Protein AF-A0A2V8FAZ7-F1 (afdb_monomer)

Nearest PDB structures (foldseek):
  6lvd-assembly1_C  TM=8.365E-01  e=1.257E-07  Paracoccus sp. SSG05
  7fik-assembly1_h  TM=5.471E-01  e=4.214E+00  Xenopus laevis
  7fik-assembly1_D  TM=4.004E-01  e=1.253E+00  Xenopus laevis
  9hcj-assembly1_N0  TM=4.573E-01  e=5.625E+00  Dictyostelium discoideum

pLDDT: mean 81.69, std 22.15, range [24.27, 98.25]

Mean predicted aligned error: 12.04 Å

Foldseek 3Di:
DDDDDDDDDDDDDDDDDDPPDPPPDPDPPQPVLNVCQVVQKDKDWPDDDDDVPDDIDIDMAGPDQKDWDFDKDWDDDDCPPVDPHTDIGTDDDPPGDMDGHHHDDDDDDDDDDDDDDPVQVDDDDDDDDDDDAAAQCDCPHVVNDQQPFKAFPAFPADPPQLAGWTWILGSVQWIWIWHADPPNDIDIDIDPDHDDHHDDPDPPPD

Structure (mmCIF, N/CA/C/O backbone):
data_AF-A0A2V8FAZ7-F1
#
_entry.id   AF-A0A2V8FAZ7-F1
#
loop_
_atom_site.group_PDB
_atom_site.id
_atom_site.type_symbol
_atom_site.label_atom_id
_atom_site.label_alt_id
_atom_site.label_comp_id
_atom_site.label_asym_id
_atom_site.label_entity_id
_atom_site.label_seq_id
_atom_site.pdbx_PDB_ins_code
_atom_site.Cartn_x
_atom_site.Cartn_y
_atom_site.Cartn_z
_atom_site.occupancy
_atom_site.B_iso_or_equiv
_atom_site.auth_seq_id
_atom_site.auth_comp_id
_atom_site.auth_asym_id
_atom_site.auth_atom_id
_atom_site.pdbx_PDB_model_num
ATOM 1 N N . MET A 1 1 ? -2.293 79.532 -8.502 1.00 41.84 1 MET A N 1
ATOM 2 C CA . MET A 1 1 ? -2.596 78.905 -9.808 1.00 41.84 1 MET A CA 1
ATOM 3 C C . MET A 1 1 ? -2.442 77.400 -9.671 1.00 41.84 1 MET A C 1
ATOM 5 O O . MET A 1 1 ? -1.328 76.959 -9.463 1.00 41.84 1 MET A O 1
ATOM 9 N N . SER A 1 2 ? -3.532 76.636 -9.742 1.00 34.72 2 SER A N 1
ATOM 10 C CA . SER A 1 2 ? -3.618 75.392 -10.527 1.00 34.72 2 SER A CA 1
ATOM 11 C C . SER A 1 2 ? -5.030 74.823 -10.362 1.00 34.72 2 SER A C 1
ATOM 13 O O . SER A 1 2 ? -5.451 74.478 -9.262 1.00 34.72 2 SER A O 1
ATOM 15 N N . LYS A 1 3 ? -5.800 74.841 -11.453 1.00 33.97 3 LYS A N 1
ATOM 16 C CA . LYS A 1 3 ? -7.169 74.320 -11.545 1.00 33.97 3 LYS A CA 1
ATOM 17 C C . LYS A 1 3 ? -7.093 72.812 -11.788 1.00 33.97 3 LYS A C 1
ATOM 19 O O . LYS A 1 3 ? -6.532 72.395 -12.797 1.00 33.97 3 LYS A O 1
ATOM 24 N N . MET A 1 4 ? -7.700 72.010 -10.918 1.00 29.22 4 MET A N 1
ATOM 25 C CA . MET A 1 4 ? -7.868 70.574 -11.140 1.00 29.22 4 MET A CA 1
ATOM 26 C C . MET A 1 4 ? -9.019 70.357 -12.135 1.00 29.22 4 MET A C 1
ATOM 28 O O . MET A 1 4 ? -10.180 70.622 -11.829 1.00 29.22 4 MET A O 1
ATOM 32 N N . ARG A 1 5 ? -8.687 69.961 -13.368 1.00 33.84 5 ARG A N 1
ATOM 33 C CA . ARG A 1 5 ? -9.657 69.594 -14.409 1.00 33.84 5 ARG A CA 1
ATOM 34 C C . ARG A 1 5 ? -10.023 68.119 -14.252 1.00 33.84 5 ARG A C 1
ATOM 36 O O . ARG A 1 5 ? -9.169 67.255 -14.407 1.00 33.84 5 ARG A O 1
ATOM 43 N N . THR A 1 6 ? -11.296 67.858 -13.975 1.00 30.23 6 THR A N 1
ATOM 44 C CA . THR A 1 6 ? -11.904 66.524 -14.046 1.00 30.23 6 THR A CA 1
ATOM 45 C C . THR A 1 6 ? -12.128 66.175 -15.517 1.00 30.23 6 THR A C 1
ATOM 47 O O . THR A 1 6 ? -12.815 66.916 -16.217 1.00 30.23 6 THR A O 1
ATOM 50 N N . PHE A 1 7 ? -11.548 65.071 -15.988 1.00 31.11 7 PHE A N 1
ATOM 51 C CA . PHE A 1 7 ? -11.881 64.460 -17.275 1.00 31.11 7 PHE A CA 1
ATOM 52 C C . PHE A 1 7 ? -12.689 63.190 -17.009 1.00 31.11 7 PHE A C 1
ATOM 54 O O . PHE A 1 7 ? -12.193 62.246 -16.401 1.00 31.11 7 PHE A O 1
ATOM 61 N N . VAL A 1 8 ? -13.944 63.184 -17.455 1.00 31.53 8 VAL A N 1
ATOM 62 C CA . VAL A 1 8 ? -14.799 61.995 -17.493 1.00 31.53 8 VAL A CA 1
ATOM 63 C C . VAL A 1 8 ? -14.492 61.270 -18.800 1.00 31.53 8 VAL A C 1
ATOM 65 O O . VAL A 1 8 ? -14.838 61.763 -19.872 1.00 31.53 8 VAL A O 1
ATOM 68 N N . LEU A 1 9 ? -13.824 60.117 -18.726 1.00 27.72 9 LEU A N 1
ATOM 69 C CA . LEU A 1 9 ? -13.684 59.220 -19.870 1.00 27.72 9 LEU A CA 1
ATOM 70 C C . LEU A 1 9 ? -14.836 58.210 -19.830 1.00 27.72 9 LEU A C 1
ATOM 72 O O . LEU A 1 9 ? -14.867 57.310 -18.994 1.00 27.72 9 LEU A O 1
ATOM 76 N N . SER A 1 10 ? -15.803 58.395 -20.724 1.00 30.66 10 SER A N 1
ATOM 77 C CA . SER A 1 10 ? -16.889 57.441 -20.953 1.00 30.66 10 SER A CA 1
ATOM 78 C C . SER A 1 10 ? -16.351 56.298 -21.815 1.00 30.66 10 SER A C 1
ATOM 80 O O . SER A 1 10 ? -16.168 56.464 -23.018 1.00 30.66 10 SER A O 1
ATOM 82 N N . GLY A 1 11 ? -16.040 55.160 -21.195 1.00 28.56 11 GLY A N 1
ATOM 83 C CA . GLY A 1 11 ? -15.650 53.931 -21.887 1.00 28.56 11 GLY A CA 1
ATOM 84 C C . GLY A 1 11 ? -16.853 53.008 -22.063 1.00 28.56 11 GLY A C 1
ATOM 85 O O . GLY A 1 11 ? -17.348 52.444 -21.092 1.00 28.56 11 GLY A O 1
ATOM 86 N N . LEU A 1 12 ? -17.318 52.857 -23.302 1.00 26.08 12 LEU A N 1
ATOM 87 C CA . LEU A 1 12 ? -18.312 51.865 -23.706 1.00 26.08 12 LEU A CA 1
ATOM 88 C C . LEU A 1 12 ? -17.681 50.462 -23.617 1.00 26.08 12 LEU A C 1
ATOM 90 O O . LEU A 1 12 ? -16.811 50.126 -24.417 1.00 26.08 12 LEU A O 1
ATOM 94 N N . ILE A 1 13 ? -18.103 49.645 -22.650 1.00 26.47 13 ILE A N 1
ATOM 95 C CA . ILE A 1 13 ? -17.704 48.233 -22.561 1.00 26.47 13 ILE A CA 1
ATOM 96 C C . ILE A 1 13 ? -18.679 47.413 -23.410 1.00 26.47 13 ILE A C 1
ATOM 98 O O . ILE A 1 13 ? -19.836 47.227 -23.040 1.00 26.47 13 ILE A O 1
ATOM 102 N N . VAL A 1 14 ? -18.208 46.911 -24.552 1.00 28.98 14 VAL A N 1
ATOM 103 C CA . VAL A 1 14 ? -18.918 45.890 -25.333 1.00 28.98 14 VAL A CA 1
ATOM 104 C C . VAL A 1 14 ? -18.638 44.534 -24.685 1.00 28.98 14 VAL A C 1
ATOM 106 O O . VAL A 1 14 ? -17.536 43.999 -24.787 1.00 28.98 14 VAL A O 1
ATOM 109 N N . GLY A 1 15 ? -19.626 43.991 -23.975 1.00 24.27 15 GLY A N 1
ATOM 110 C CA . GLY A 1 15 ? -19.557 42.650 -23.401 1.00 24.27 15 GLY A CA 1
ATOM 111 C C . GLY A 1 15 ? -19.815 41.583 -24.463 1.00 24.27 15 GLY A C 1
ATOM 112 O O . GLY A 1 15 ? -20.955 41.384 -24.872 1.00 24.27 15 GLY A O 1
ATOM 113 N N . ALA A 1 16 ? -18.773 40.866 -24.883 1.00 29.02 16 ALA A N 1
ATOM 114 C CA . ALA A 1 16 ? -18.927 39.590 -25.573 1.00 29.02 16 ALA A CA 1
ATOM 115 C C . ALA A 1 16 ? -19.103 38.488 -2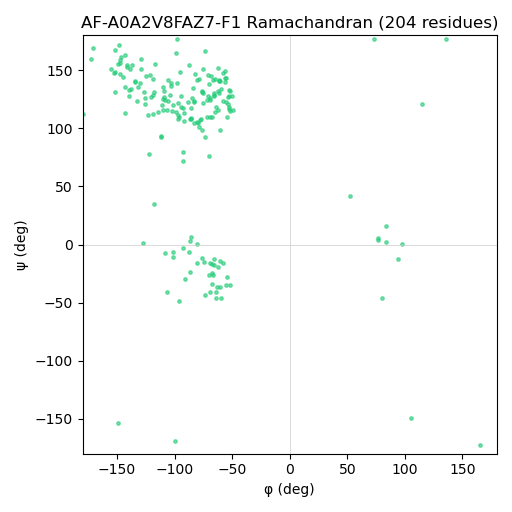4.517 1.00 29.02 16 ALA A C 1
ATOM 117 O O . ALA A 1 16 ? -18.151 38.100 -23.839 1.00 29.02 16 ALA A O 1
ATOM 118 N N . ALA A 1 17 ? -20.332 38.001 -24.347 1.00 27.33 17 ALA A N 1
ATOM 119 C CA . ALA A 1 17 ? -20.614 36.847 -23.504 1.00 27.33 17 ALA A CA 1
ATOM 120 C C . ALA A 1 17 ? -20.138 35.570 -24.214 1.00 27.33 17 ALA A C 1
ATOM 122 O O . ALA A 1 17 ? -20.866 34.966 -24.999 1.00 27.33 17 ALA A O 1
ATOM 123 N N . ALA A 1 18 ? -18.903 35.153 -23.940 1.00 31.50 18 ALA A N 1
ATOM 124 C CA . ALA A 1 18 ? -18.490 33.785 -24.208 1.00 31.50 18 ALA A CA 1
ATOM 125 C C . ALA A 1 18 ? -19.186 32.880 -23.183 1.00 31.50 18 ALA A C 1
ATOM 127 O O . ALA A 1 18 ? -18.855 32.901 -21.996 1.00 31.50 18 ALA A O 1
ATOM 128 N N . VAL A 1 19 ? -20.154 32.081 -23.637 1.00 34.28 19 VAL A N 1
ATOM 129 C CA . VAL A 1 19 ? -20.673 30.932 -22.882 1.00 34.28 19 VAL A CA 1
ATOM 130 C C . VAL A 1 19 ? -19.566 29.876 -22.859 1.00 34.28 19 VAL A C 1
ATOM 132 O O . VAL A 1 19 ? -19.561 28.910 -23.615 1.00 34.28 19 VAL A O 1
ATOM 135 N N . GLY A 1 20 ? -18.559 30.114 -22.023 1.00 29.53 20 GLY A N 1
ATOM 136 C CA . GLY A 1 20 ? -17.570 29.119 -21.655 1.00 29.53 20 GLY A CA 1
ATOM 137 C C . GLY A 1 20 ? -18.222 28.184 -20.654 1.00 29.53 20 GLY A C 1
ATOM 138 O O . GLY A 1 20 ? -18.315 28.513 -19.471 1.00 29.53 20 GLY A O 1
ATOM 139 N N . GLY A 1 21 ? -18.695 27.028 -21.122 1.00 30.19 21 GLY A N 1
ATOM 140 C CA . GLY A 1 21 ? -18.985 25.917 -20.228 1.00 30.19 21 GLY A CA 1
ATOM 141 C C . GLY A 1 21 ? -17.742 25.677 -19.378 1.00 30.19 21 GLY A C 1
ATOM 142 O O . GLY A 1 21 ? -16.679 25.368 -19.915 1.00 30.19 21 GLY A O 1
ATOM 143 N N . ARG A 1 22 ? -17.844 25.893 -18.061 1.00 31.19 22 ARG A N 1
ATOM 144 C CA . ARG A 1 22 ? -16.797 25.489 -17.123 1.00 31.19 22 ARG A CA 1
ATOM 145 C C . ARG A 1 22 ? -16.673 23.979 -17.256 1.00 31.19 22 ARG A C 1
ATOM 147 O O . ARG A 1 22 ? -17.467 23.244 -16.680 1.00 31.19 22 ARG A O 1
ATOM 154 N N . ALA A 1 23 ? -15.692 23.527 -18.032 1.00 41.81 23 ALA A N 1
ATOM 155 C CA . ALA A 1 23 ? -15.168 22.188 -17.877 1.00 41.81 23 ALA A CA 1
ATOM 156 C C . ALA A 1 23 ? -14.807 22.060 -16.395 1.00 41.81 23 ALA A C 1
ATOM 158 O O . ALA A 1 23 ? -14.008 22.849 -15.879 1.00 41.81 23 ALA A O 1
ATOM 159 N N . GLN A 1 24 ? -15.483 21.146 -15.699 1.00 35.22 24 GLN A N 1
ATOM 160 C CA . GLN A 1 24 ? -15.118 20.751 -14.349 1.00 35.22 24 GLN A CA 1
ATOM 161 C C . GLN A 1 24 ? -13.618 20.453 -14.403 1.00 35.22 24 GLN A C 1
ATOM 163 O O . GLN A 1 24 ? -13.200 19.579 -15.164 1.00 35.22 24 GLN A O 1
ATOM 168 N N . GLN A 1 25 ? -12.801 21.235 -13.690 1.00 33.25 25 GLN A N 1
ATOM 169 C CA . GLN A 1 25 ? -11.378 20.928 -13.590 1.00 33.25 25 GLN A CA 1
ATOM 170 C C . GLN A 1 25 ? -11.272 19.467 -13.147 1.00 33.25 25 GLN A C 1
ATOM 172 O O . GLN A 1 25 ? -12.006 19.093 -12.223 1.00 33.25 25 GLN A O 1
ATOM 177 N N . PRO A 1 26 ? -10.443 18.635 -13.805 1.00 39.38 26 PRO A N 1
ATOM 178 C CA . PRO A 1 26 ? -10.242 17.269 -13.360 1.00 39.38 26 PRO A CA 1
ATOM 179 C C . PRO A 1 26 ? -9.808 17.343 -11.901 1.00 39.38 26 PRO A C 1
ATOM 181 O O . PRO A 1 26 ? -8.748 17.876 -11.581 1.00 39.38 26 PRO A O 1
ATOM 184 N N . GLN A 1 27 ? -10.693 16.910 -11.005 1.00 40.31 27 GLN A N 1
ATOM 185 C CA . GLN A 1 27 ? -10.355 16.798 -9.601 1.00 40.31 27 GLN A CA 1
ATOM 186 C C . GLN A 1 27 ? -9.288 15.721 -9.544 1.00 40.31 27 GLN A C 1
ATOM 188 O O . GLN A 1 27 ? -9.568 14.574 -9.892 1.00 40.31 27 GLN A O 1
ATOM 193 N N . THR A 1 28 ? -8.065 16.091 -9.169 1.00 49.34 28 THR A N 1
ATOM 194 C CA . THR A 1 28 ? -7.039 15.104 -8.853 1.00 49.34 28 THR A CA 1
ATOM 195 C C . THR A 1 28 ? -7.652 14.168 -7.817 1.00 49.34 28 THR A C 1
ATOM 197 O O . THR A 1 28 ? -8.074 14.657 -6.760 1.00 49.34 28 THR A O 1
ATOM 200 N N . PRO A 1 29 ? -7.801 12.866 -8.112 1.00 58.91 29 PRO A N 1
ATOM 201 C CA . PRO A 1 29 ? -8.345 11.948 -7.134 1.00 58.91 29 PRO A CA 1
ATOM 202 C C . PRO A 1 29 ? -7.439 12.011 -5.908 1.00 58.91 29 PRO A C 1
ATOM 204 O O . PRO A 1 29 ? -6.225 11.851 -6.016 1.00 58.91 29 PRO A O 1
ATOM 207 N N . ILE A 1 30 ? -8.034 12.319 -4.755 1.00 64.06 30 ILE A N 1
ATOM 208 C CA . ILE A 1 30 ? -7.338 12.298 -3.469 1.00 64.06 30 ILE A CA 1
ATOM 209 C C . ILE A 1 30 ? -6.717 10.907 -3.349 1.00 64.06 30 ILE A C 1
ATOM 211 O O . ILE A 1 30 ? -7.423 9.907 -3.530 1.00 64.06 30 ILE A O 1
ATOM 215 N N . SER A 1 31 ? -5.414 10.826 -3.079 1.00 76.94 31 SER A N 1
ATOM 216 C CA . SER A 1 31 ? -4.785 9.523 -2.874 1.00 76.94 31 SER A CA 1
ATOM 217 C C . SER A 1 31 ? -5.492 8.816 -1.718 1.00 76.94 31 SER A C 1
ATOM 219 O O . SER A 1 31 ? -5.960 9.447 -0.768 1.00 76.94 31 SER A O 1
ATOM 221 N N . ALA A 1 32 ? -5.577 7.488 -1.759 1.00 78.94 32 ALA A N 1
ATOM 222 C CA . ALA A 1 32 ? -6.237 6.762 -0.677 1.00 78.94 32 ALA A CA 1
ATOM 223 C C . ALA A 1 32 ? -5.629 7.099 0.698 1.00 78.94 32 ALA A C 1
ATOM 225 O O . ALA A 1 32 ? -6.361 7.220 1.675 1.00 78.94 32 ALA A O 1
ATOM 226 N N . GLN A 1 33 ? -4.312 7.332 0.761 1.00 82.06 33 GLN A N 1
ATOM 227 C CA . GLN A 1 33 ? -3.634 7.738 1.989 1.00 82.06 33 GLN A CA 1
ATOM 228 C C . GLN A 1 33 ? -4.115 9.105 2.493 1.00 82.06 33 GLN A C 1
ATOM 230 O O . GLN A 1 33 ? -4.437 9.232 3.670 1.00 82.06 33 GLN A O 1
ATOM 235 N N . GLU A 1 34 ? -4.230 10.110 1.623 1.00 84.00 34 GLU A N 1
ATOM 236 C CA . GLU A 1 34 ? -4.786 11.417 2.000 1.00 84.00 34 GLU A CA 1
ATOM 237 C C . GLU A 1 34 ? -6.254 11.307 2.434 1.00 84.00 34 GLU A C 1
ATOM 239 O O . GLU A 1 34 ? -6.683 11.990 3.366 1.00 84.00 34 GLU A O 1
ATOM 244 N N . GLY A 1 35 ? -7.025 10.424 1.792 1.00 84.19 35 GLY A N 1
ATOM 245 C CA . GLY A 1 35 ? -8.400 10.128 2.187 1.00 84.19 35 GLY A CA 1
ATOM 246 C C . GLY A 1 35 ? -8.484 9.601 3.621 1.00 84.19 35 GLY A C 1
ATOM 247 O O . GLY A 1 35 ? -9.302 10.083 4.403 1.00 84.19 35 GLY A O 1
ATOM 248 N N . LEU A 1 36 ? -7.612 8.659 3.985 1.00 85.81 36 LEU A N 1
ATOM 249 C CA . LEU A 1 36 ? -7.545 8.097 5.338 1.00 85.81 36 LEU A CA 1
ATOM 250 C C . LEU A 1 36 ? -7.020 9.112 6.358 1.00 85.81 36 LEU A C 1
ATOM 252 O O . LEU A 1 36 ? -7.573 9.217 7.452 1.00 85.81 36 LEU A O 1
ATOM 256 N N . ASP A 1 37 ? -6.010 9.905 5.997 1.00 85.75 37 ASP A N 1
ATOM 257 C CA . ASP A 1 37 ? -5.461 10.947 6.868 1.00 85.75 37 ASP A CA 1
ATOM 258 C C . ASP A 1 37 ? -6.531 11.997 7.224 1.00 85.75 37 ASP A C 1
ATOM 260 O O . ASP A 1 37 ? -6.603 12.443 8.371 1.00 85.75 37 ASP A O 1
ATOM 264 N N . ARG A 1 38 ? -7.432 12.330 6.285 1.00 89.75 38 ARG A N 1
ATOM 265 C CA . ARG A 1 38 ? -8.579 13.222 6.538 1.00 89.75 38 ARG A CA 1
ATOM 266 C C . ARG A 1 38 ? -9.618 12.651 7.504 1.00 89.75 38 ARG A C 1
ATOM 268 O O . ARG A 1 38 ? -10.316 13.437 8.139 1.00 89.75 38 ARG A O 1
ATOM 275 N N . MET A 1 39 ? -9.740 11.327 7.624 1.00 90.56 39 MET A N 1
ATOM 276 C CA . MET A 1 39 ? -10.634 10.698 8.610 1.00 90.56 39 MET A CA 1
ATOM 277 C C . MET A 1 39 ? -10.069 10.777 10.040 1.00 90.56 39 MET A C 1
ATOM 279 O O . MET A 1 39 ? -10.799 10.565 11.005 1.00 90.56 39 MET A O 1
ATOM 283 N N . GLY A 1 40 ? -8.777 11.087 10.196 1.00 93.94 40 GLY A N 1
ATOM 284 C CA . GLY A 1 40 ? -8.091 11.241 11.483 1.00 93.94 40 GLY A CA 1
ATOM 285 C C . GLY A 1 40 ? -7.678 9.916 12.134 1.00 93.94 40 GLY A C 1
ATOM 286 O O . GLY A 1 40 ? -6.530 9.774 12.568 1.00 93.94 40 GLY A O 1
ATOM 287 N N . ILE A 1 41 ? -8.578 8.933 12.177 1.00 95.69 41 ILE A N 1
ATOM 288 C CA . ILE A 1 41 ? -8.308 7.571 12.651 1.00 95.69 41 ILE A CA 1
ATOM 289 C C . ILE A 1 41 ? -9.083 6.557 11.815 1.00 95.69 41 ILE A C 1
ATOM 291 O O . ILE A 1 41 ? -10.265 6.733 11.533 1.00 95.69 41 ILE A O 1
ATOM 295 N N . VAL A 1 42 ? -8.405 5.483 11.425 1.00 96.12 42 VAL A N 1
ATOM 296 C CA . VAL A 1 42 ? -8.991 4.371 10.673 1.00 96.12 42 VAL A CA 1
ATOM 297 C C . VAL A 1 42 ? -8.496 3.052 11.240 1.00 96.12 42 VAL A C 1
ATOM 299 O O . VAL A 1 42 ? -7.406 2.977 11.814 1.00 96.12 42 VAL A O 1
ATOM 302 N N . GLY A 1 43 ? -9.269 1.989 11.060 1.00 95.19 43 GLY A N 1
ATOM 303 C CA . GLY A 1 43 ? -8.831 0.662 11.451 1.00 95.19 43 GLY A CA 1
ATOM 304 C C . GLY A 1 43 ? -9.750 -0.446 10.973 1.00 95.19 43 GLY A C 1
ATOM 305 O O . GLY A 1 43 ? -10.846 -0.197 10.475 1.00 95.19 43 GLY A O 1
ATOM 306 N N . TYR A 1 44 ? -9.271 -1.674 11.113 1.00 96.31 44 TYR A N 1
ATOM 307 C CA . TYR A 1 44 ? -10.007 -2.887 10.779 1.00 96.31 44 TYR A CA 1
ATOM 308 C C . TYR A 1 44 ? -9.630 -4.014 11.742 1.00 96.31 44 TYR A C 1
ATOM 310 O O . TYR A 1 44 ? -8.595 -3.958 12.411 1.00 96.31 44 TYR A O 1
ATOM 318 N N . ALA A 1 45 ? -10.481 -5.033 11.812 1.00 97.31 45 ALA A N 1
ATOM 319 C CA . ALA A 1 45 ? -10.197 -6.270 12.525 1.00 97.31 45 ALA A CA 1
ATOM 320 C C . ALA A 1 45 ? -9.646 -7.328 11.560 1.00 97.31 45 ALA A C 1
ATOM 322 O O . ALA A 1 45 ? -10.040 -7.377 10.395 1.00 97.31 45 ALA A O 1
ATOM 323 N N . ASP A 1 46 ? -8.771 -8.205 12.048 1.00 97.38 46 ASP A N 1
ATOM 324 C CA . ASP A 1 46 ? -8.204 -9.300 11.251 1.00 97.38 46 ASP A CA 1
ATOM 325 C C . ASP A 1 46 ? -9.222 -10.396 10.895 1.00 97.38 46 ASP A C 1
ATOM 327 O O . ASP A 1 46 ? -8.982 -11.200 9.995 1.00 97.38 46 ASP A O 1
ATOM 331 N N . ARG A 1 47 ? -10.366 -10.410 11.584 1.00 95.75 47 ARG A N 1
ATOM 332 C CA . ARG A 1 47 ? -11.508 -11.291 11.337 1.00 95.75 47 ARG A CA 1
ATOM 333 C C . ARG A 1 47 ? -12.815 -10.598 11.714 1.00 95.75 47 ARG A C 1
ATOM 335 O O . ARG A 1 47 ? -12.836 -9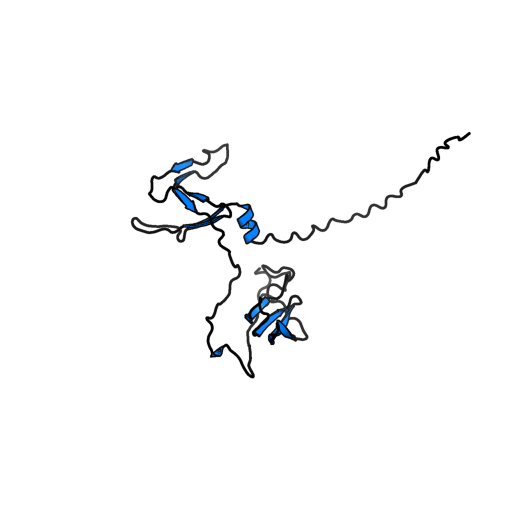.727 12.578 1.00 95.75 47 ARG A O 1
ATOM 342 N N . MET A 1 48 ? -13.913 -11.027 11.097 1.00 95.06 48 MET A N 1
ATOM 343 C CA . MET A 1 48 ? -15.249 -10.465 11.350 1.00 95.06 48 MET A CA 1
ATOM 344 C C . MET A 1 48 ? -15.979 -11.122 12.529 1.00 95.06 48 MET A C 1
ATOM 346 O O . MET A 1 48 ? -16.868 -10.518 13.117 1.00 95.06 48 MET A O 1
ATOM 350 N N . THR A 1 49 ? -15.623 -12.360 12.872 1.00 95.75 49 THR A N 1
ATOM 351 C CA . THR A 1 49 ? -16.283 -13.156 13.914 1.00 95.75 49 THR A CA 1
ATOM 352 C C . THR A 1 49 ? -15.245 -13.905 14.741 1.00 95.75 49 THR A C 1
ATOM 354 O O . THR A 1 49 ? -14.192 -14.273 14.217 1.00 95.75 49 THR A O 1
ATOM 357 N N . GLY A 1 50 ? -15.555 -14.177 16.006 1.00 93.31 50 GLY A N 1
ATOM 358 C CA . GLY A 1 50 ? -14.730 -14.999 16.889 1.00 93.31 50 GLY A CA 1
ATOM 359 C C . GLY A 1 50 ? -15.585 -15.782 17.882 1.00 93.31 50 GLY A C 1
ATOM 360 O O . GLY A 1 50 ? -16.720 -15.400 18.173 1.00 93.31 50 GLY A O 1
ATOM 361 N N . GLN A 1 51 ? -15.042 -16.887 18.374 1.00 96.38 51 GLN A N 1
ATOM 362 C CA . GLN A 1 51 ? -15.603 -17.708 19.442 1.00 96.38 51 GLN A CA 1
ATOM 363 C C . GLN A 1 51 ? -14.931 -17.380 20.786 1.00 96.38 51 GLN A C 1
ATOM 365 O O . GLN A 1 51 ? -13.874 -16.745 20.814 1.00 96.38 51 GLN A O 1
ATOM 370 N N . PRO A 1 52 ? -15.504 -17.802 21.928 1.00 95.62 52 PRO A N 1
ATOM 371 C CA . PRO A 1 52 ? -14.820 -17.689 23.211 1.00 95.62 52 PRO A CA 1
ATOM 372 C C . PRO A 1 52 ? -13.424 -18.326 23.163 1.00 95.62 52 PRO A C 1
ATOM 374 O O . PRO A 1 52 ? -13.276 -19.477 22.764 1.00 95.62 52 PRO A O 1
ATOM 377 N N . GLY A 1 53 ? -12.407 -17.569 23.576 1.00 94.94 53 GLY A N 1
ATOM 378 C CA . GLY A 1 53 ? -11.002 -17.983 23.515 1.00 94.94 53 GLY A CA 1
ATOM 379 C C . GLY A 1 53 ? -10.253 -17.533 22.255 1.00 94.94 53 GLY A C 1
ATOM 380 O O . GLY A 1 53 ? -9.024 -17.570 22.254 1.00 94.94 53 GLY A O 1
ATOM 381 N N . ASP A 1 54 ? -10.947 -17.046 21.221 1.00 95.69 54 ASP A N 1
ATOM 382 C CA . ASP A 1 54 ? -10.287 -16.474 20.047 1.00 95.69 54 ASP A CA 1
ATOM 383 C C . ASP A 1 54 ? -9.622 -15.129 20.355 1.00 95.69 54 ASP A C 1
ATOM 385 O O . ASP A 1 54 ? -10.142 -14.290 21.092 1.00 9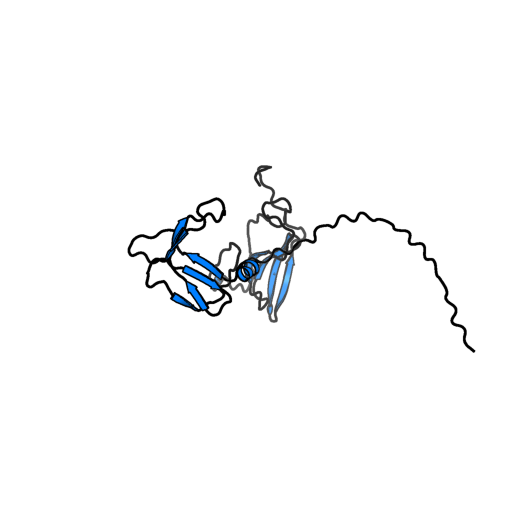5.69 54 ASP A O 1
ATOM 389 N N . VAL A 1 55 ? -8.493 -14.885 19.689 1.00 95.31 55 VAL A N 1
ATOM 390 C CA . VAL A 1 55 ? -7.822 -13.582 19.684 1.00 95.31 55 VAL A CA 1
ATOM 391 C C . VAL A 1 55 ? -8.188 -12.830 18.408 1.00 95.31 55 VAL A C 1
ATOM 393 O O . VAL A 1 55 ? -7.784 -13.228 17.316 1.00 95.31 55 VAL A O 1
ATOM 396 N N . VAL A 1 56 ? -8.914 -11.721 18.547 1.00 95.81 56 VAL A N 1
ATOM 397 C CA . VAL A 1 56 ? -9.177 -10.767 17.458 1.00 95.81 56 VAL A CA 1
ATOM 398 C C . VAL A 1 56 ? -8.140 -9.653 17.520 1.00 95.81 56 VAL A C 1
ATOM 400 O O . VAL A 1 56 ? -7.944 -9.045 18.574 1.00 95.81 56 VAL A O 1
ATOM 403 N N . ARG A 1 57 ? -7.468 -9.374 16.400 1.00 97.12 57 ARG A N 1
ATOM 404 C CA . ARG A 1 57 ? -6.490 -8.279 16.315 1.00 97.12 57 ARG A CA 1
ATOM 405 C C . ARG A 1 57 ? -7.104 -7.094 15.591 1.00 97.12 57 ARG A C 1
ATOM 407 O O . ARG A 1 57 ? -7.716 -7.265 14.542 1.00 97.12 57 ARG A O 1
ATOM 414 N N . PHE A 1 58 ? -6.876 -5.900 16.127 1.00 96.50 58 PHE A N 1
ATOM 415 C CA . PHE A 1 58 ? -7.286 -4.645 15.510 1.00 96.50 58 PHE A CA 1
ATOM 416 C C . PHE A 1 58 ? -6.059 -3.897 14.994 1.00 96.50 58 PHE A C 1
ATOM 418 O O . PHE A 1 58 ? -5.094 -3.664 15.725 1.00 96.50 58 PHE A O 1
ATOM 425 N N . MET A 1 59 ? -6.096 -3.516 13.723 1.00 97.06 59 MET A N 1
ATOM 426 C CA . MET A 1 59 ? -5.068 -2.714 13.076 1.00 97.06 59 MET A CA 1
ATOM 427 C C . MET A 1 59 ? -5.578 -1.283 12.986 1.00 97.06 59 MET A C 1
ATOM 429 O O . MET A 1 59 ? -6.547 -1.023 12.281 1.00 97.06 59 MET A O 1
ATOM 433 N N . VAL A 1 60 ? -4.922 -0.362 13.692 1.00 96.94 60 VAL A N 1
ATOM 434 C CA . VAL A 1 60 ? -5.325 1.050 13.764 1.00 96.94 60 VAL A CA 1
ATOM 435 C C . VAL A 1 60 ? -4.230 1.940 13.182 1.00 96.94 60 VAL A C 1
ATOM 437 O O . VAL A 1 60 ? -3.053 1.792 13.523 1.00 96.94 60 VAL A O 1
ATOM 440 N N . SER A 1 61 ? -4.612 2.862 12.302 1.00 95.88 61 SER A N 1
ATOM 441 C CA . SER A 1 61 ? -3.738 3.875 11.710 1.00 95.88 61 SER A CA 1
ATOM 442 C C . SER A 1 61 ? -4.273 5.262 12.053 1.00 95.88 61 SER A C 1
ATOM 444 O O . SER A 1 61 ? -5.447 5.560 11.833 1.00 95.88 61 SER A O 1
ATOM 446 N N . THR A 1 62 ? -3.423 6.111 12.623 1.00 95.62 62 THR A N 1
ATOM 447 C CA . THR A 1 62 ? -3.764 7.500 12.950 1.00 95.62 62 THR A CA 1
ATOM 448 C C . THR A 1 62 ? -2.508 8.363 13.006 1.00 95.62 62 THR A C 1
ATOM 450 O O . THR A 1 62 ? -1.420 7.882 13.326 1.00 95.62 62 THR A O 1
ATOM 453 N N . ALA A 1 63 ? -2.657 9.651 12.696 1.00 93.38 63 ALA A N 1
ATOM 454 C CA . ALA A 1 63 ? -1.610 10.648 12.899 1.00 93.38 63 ALA A CA 1
ATOM 455 C C . ALA A 1 63 ? -1.520 11.141 14.357 1.00 93.38 63 ALA A C 1
ATOM 457 O O . ALA A 1 63 ? -0.521 11.761 14.720 1.00 93.38 63 ALA A O 1
ATOM 458 N N . ALA A 1 64 ? -2.542 10.891 15.185 1.00 95.31 64 ALA A N 1
ATOM 459 C CA . ALA A 1 64 ? -2.537 11.278 16.591 1.00 95.31 64 ALA A CA 1
ATOM 460 C C . ALA A 1 64 ? -1.502 10.454 17.385 1.00 95.31 64 ALA A C 1
ATOM 462 O O . ALA A 1 64 ? -1.323 9.271 17.102 1.00 95.31 64 ALA A O 1
ATOM 463 N N . PRO A 1 65 ? -0.834 11.030 18.403 1.00 96.94 65 PRO A N 1
ATOM 464 C CA . PRO A 1 65 ? 0.170 10.311 19.193 1.00 96.94 65 PRO A CA 1
ATOM 465 C C . PRO A 1 65 ? -0.437 9.227 20.095 1.00 96.94 65 PRO A C 1
ATOM 467 O O . PRO A 1 65 ? 0.231 8.249 20.427 1.00 96.94 65 PRO A O 1
ATOM 470 N N . ARG A 1 66 ? -1.705 9.384 20.493 1.00 98.00 66 ARG A N 1
ATOM 471 C CA . ARG A 1 66 ? -2.468 8.430 21.307 1.00 98.00 66 ARG A CA 1
ATOM 472 C C . ARG A 1 66 ? -3.909 8.364 20.814 1.00 98.00 66 ARG A C 1
ATOM 474 O O . ARG A 1 66 ? -4.419 9.348 20.279 1.00 98.00 66 ARG A O 1
ATOM 481 N N . TYR A 1 67 ? -4.561 7.230 21.030 1.00 97.75 67 TYR A N 1
ATOM 482 C CA . TYR A 1 67 ? -5.998 7.057 20.827 1.00 97.75 67 TYR A CA 1
ATOM 483 C C . TYR A 1 67 ? -6.588 6.182 21.932 1.00 97.75 67 TYR A C 1
ATOM 485 O O . TYR A 1 67 ? -5.888 5.368 22.531 1.00 97.75 67 TYR A O 1
ATOM 493 N N . ARG A 1 68 ? -7.884 6.349 22.191 1.00 97.50 68 ARG A N 1
ATOM 494 C CA . ARG A 1 68 ? -8.653 5.505 23.108 1.00 97.50 68 ARG A CA 1
ATOM 495 C C . ARG A 1 68 ? -9.499 4.530 22.299 1.00 97.50 68 ARG A C 1
ATOM 497 O O . ARG A 1 68 ? -10.069 4.927 21.284 1.00 97.50 68 ARG A O 1
ATOM 504 N N . ALA A 1 69 ? -9.582 3.284 22.748 1.00 97.50 69 ALA A N 1
ATOM 505 C CA . ALA A 1 69 ? -10.459 2.277 22.164 1.00 97.50 69 ALA A CA 1
ATOM 506 C C . ALA A 1 69 ? -11.280 1.590 23.257 1.00 97.50 69 ALA A C 1
ATOM 508 O O . ALA A 1 69 ? -10.762 1.291 24.335 1.00 97.50 69 ALA A O 1
ATOM 509 N N . GLU A 1 70 ? -12.554 1.347 22.958 1.00 97.81 70 GLU A N 1
ATOM 510 C CA . GLU A 1 70 ? -13.491 0.623 23.813 1.00 97.81 70 GLU A CA 1
ATOM 511 C C . GLU A 1 70 ? -14.266 -0.387 22.971 1.00 97.81 70 GLU A C 1
ATOM 513 O O . GLU A 1 70 ? -14.656 -0.099 21.838 1.00 97.81 70 GLU A O 1
ATOM 518 N N . ILE A 1 71 ? -14.498 -1.573 23.525 1.00 97.25 71 ILE A N 1
ATOM 519 C CA . ILE A 1 71 ? -15.391 -2.563 22.936 1.00 97.25 71 ILE A CA 1
ATOM 520 C C . ILE A 1 71 ? -16.813 -2.247 23.380 1.00 97.25 71 ILE A C 1
ATOM 522 O O . ILE A 1 71 ? -17.105 -2.154 24.572 1.00 97.25 71 ILE A O 1
ATOM 526 N N . VAL A 1 72 ? -17.713 -2.115 22.410 1.00 97.75 72 VAL A N 1
ATOM 527 C CA . VAL A 1 72 ? -19.126 -1.832 22.653 1.00 97.75 72 VAL A CA 1
ATOM 528 C C . VAL A 1 72 ? -20.004 -2.929 22.072 1.00 97.75 72 VAL A C 1
ATOM 530 O O . VAL A 1 72 ? -19.728 -3.497 21.015 1.00 97.75 72 VAL A O 1
ATOM 533 N N . ARG A 1 73 ? -21.115 -3.202 22.748 1.00 97.94 73 ARG A N 1
ATOM 534 C CA . ARG A 1 73 ? -22.236 -3.935 22.174 1.00 97.94 73 ARG A CA 1
ATOM 535 C C . ARG A 1 73 ? -23.131 -2.938 21.452 1.00 97.94 73 ARG A C 1
ATOM 537 O O . ARG A 1 73 ? -23.845 -2.171 22.097 1.00 97.94 73 ARG A O 1
ATOM 544 N N . MET A 1 74 ? -23.105 -2.982 20.125 1.00 97.50 74 MET A N 1
ATOM 545 C CA . MET A 1 74 ? -24.028 -2.223 19.286 1.00 97.50 74 MET A CA 1
ATOM 546 C C . MET A 1 74 ? -25.449 -2.794 19.420 1.00 97.50 74 MET A C 1
ATOM 548 O O . MET A 1 74 ? -25.653 -3.994 19.240 1.00 97.50 74 MET A O 1
ATOM 552 N N . ILE A 1 75 ? -26.426 -1.945 19.749 1.00 97.44 75 ILE A N 1
ATOM 553 C CA . ILE A 1 75 ? -27.852 -2.299 19.882 1.00 97.44 75 ILE A CA 1
ATOM 554 C C . ILE A 1 75 ? -28.645 -1.743 18.693 1.00 97.44 75 ILE A C 1
ATOM 556 O O . ILE A 1 75 ? -29.526 -2.421 18.168 1.00 97.44 75 ILE A O 1
ATOM 560 N N . HIS A 1 76 ? -28.342 -0.517 18.259 1.00 97.56 76 HIS A N 1
ATOM 561 C CA . HIS A 1 76 ? -28.988 0.126 17.114 1.00 97.56 76 HIS A CA 1
ATOM 562 C C . HIS A 1 76 ? -28.029 1.120 16.448 1.00 97.56 76 HIS A C 1
ATOM 564 O O . HIS A 1 76 ? -27.428 1.933 17.142 1.00 97.56 76 HIS A O 1
ATOM 570 N N . GLY A 1 77 ? -27.889 1.061 15.120 1.00 95.88 77 GLY A N 1
ATOM 571 C CA . GLY A 1 77 ? -26.898 1.850 14.372 1.00 95.88 77 GLY A CA 1
ATOM 572 C C . GLY A 1 77 ? -27.455 2.997 13.521 1.00 95.88 77 GLY A C 1
ATOM 573 O O . GLY A 1 77 ? -26.670 3.762 12.971 1.00 95.88 77 GLY A O 1
ATOM 574 N N . ASP A 1 78 ? -28.779 3.133 13.384 1.00 95.94 78 ASP A N 1
ATOM 575 C CA . ASP A 1 78 ? -29.375 4.214 12.585 1.00 95.94 78 ASP A CA 1
ATOM 576 C C . ASP A 1 78 ? -29.467 5.518 13.400 1.00 95.94 78 ASP A C 1
ATOM 578 O O . ASP A 1 78 ? -30.058 5.563 14.483 1.00 95.94 78 ASP A O 1
ATOM 582 N N . ALA A 1 79 ? -28.866 6.578 12.853 1.00 94.25 79 ALA A N 1
ATOM 583 C CA . ALA A 1 79 ? -28.789 7.918 13.429 1.00 94.25 79 ALA A CA 1
ATOM 584 C C . ALA A 1 79 ? -29.995 8.814 13.085 1.00 94.25 79 ALA A C 1
ATOM 586 O O . ALA A 1 79 ? -30.003 9.993 13.447 1.00 94.25 79 ALA A O 1
ATOM 587 N N . ASN A 1 80 ? -31.005 8.300 12.377 1.00 94.69 80 ASN A N 1
ATOM 588 C CA . ASN A 1 80 ? -32.209 9.050 12.041 1.00 94.69 80 ASN A CA 1
ATOM 589 C C . ASN A 1 80 ? -32.886 9.613 13.309 1.00 94.69 80 ASN A C 1
ATOM 591 O O . ASN A 1 80 ? -33.296 8.839 14.179 1.00 94.69 80 ASN A O 1
ATOM 595 N N . PRO A 1 81 ? -33.093 10.941 13.401 1.00 92.12 81 PRO A N 1
ATOM 596 C CA . PRO A 1 81 ? -33.660 11.575 14.592 1.00 92.12 81 PRO A CA 1
ATOM 597 C C . PRO A 1 81 ? -35.128 11.208 14.850 1.00 92.12 81 PRO A C 1
ATOM 599 O O . PRO A 1 81 ? -35.623 11.422 15.952 1.00 92.12 81 PRO A O 1
ATOM 602 N N . ARG A 1 82 ? -35.845 10.666 13.852 1.00 95.25 82 ARG A N 1
ATOM 603 C CA . ARG A 1 82 ? -37.212 10.136 14.021 1.00 95.25 82 ARG A CA 1
ATOM 604 C C . ARG A 1 82 ? -37.241 8.669 14.463 1.00 95.25 82 ARG A C 1
ATOM 606 O O . ARG A 1 82 ? -38.321 8.132 14.691 1.00 95.25 82 ARG A O 1
ATOM 613 N N . GLY A 1 83 ? -36.084 8.014 14.515 1.00 93.94 83 GLY A N 1
ATOM 614 C CA . GLY A 1 83 ? -35.928 6.642 14.979 1.00 93.94 83 GLY A CA 1
ATOM 615 C C . GLY A 1 83 ? -35.422 6.567 16.424 1.00 93.94 83 GLY A C 1
ATOM 616 O O . GLY A 1 83 ? -35.348 7.575 17.124 1.00 93.94 83 GLY A O 1
ATOM 617 N N . PRO A 1 84 ? -35.034 5.367 16.884 1.00 93.12 84 PRO A N 1
ATOM 618 C CA . PRO A 1 84 ? -34.466 5.167 18.217 1.00 93.12 84 PRO A CA 1
ATOM 619 C C . PRO A 1 84 ? -33.095 5.828 18.454 1.00 93.12 84 PRO A C 1
ATOM 621 O O . PRO A 1 84 ? -32.657 5.856 19.604 1.00 93.12 84 PRO A O 1
ATOM 624 N N . GLY A 1 85 ? -32.420 6.304 17.399 1.00 94.94 85 GLY A N 1
ATOM 625 C CA . GLY A 1 85 ? -31.047 6.818 17.437 1.00 94.94 85 GLY A CA 1
ATOM 626 C C . GLY A 1 85 ? -29.985 5.723 17.604 1.00 94.94 85 GLY A C 1
ATOM 627 O O . GLY A 1 85 ? -30.309 4.543 17.753 1.00 94.94 85 GLY A O 1
ATOM 628 N N . ILE A 1 86 ? -28.704 6.105 17.590 1.00 96.19 86 ILE A N 1
ATOM 629 C CA . ILE A 1 86 ? -27.596 5.177 17.866 1.00 96.19 86 ILE A CA 1
ATOM 630 C C . ILE A 1 86 ? -27.676 4.722 19.328 1.00 96.19 86 ILE A C 1
ATOM 632 O O . ILE A 1 86 ? -27.809 5.545 20.235 1.00 96.19 86 ILE A O 1
ATOM 636 N N . LYS A 1 87 ? -27.596 3.410 19.558 1.00 96.50 87 LYS A N 1
ATOM 637 C CA . LYS A 1 87 ? -27.605 2.802 20.891 1.00 96.50 87 LYS A CA 1
ATOM 638 C C . LYS A 1 87 ? -26.486 1.787 20.999 1.00 96.50 87 LYS A C 1
ATOM 640 O O . LYS A 1 87 ? -26.463 0.805 20.258 1.00 96.50 87 LYS A O 1
ATOM 645 N N . GLU A 1 88 ? -25.626 1.980 21.984 1.00 97.38 88 GLU A N 1
ATOM 646 C CA . GLU A 1 88 ? -24.522 1.084 22.294 1.00 97.38 88 GLU A CA 1
ATOM 647 C C . GLU A 1 88 ? -24.314 0.987 23.805 1.00 97.38 88 GLU A C 1
ATOM 649 O O . GLU A 1 88 ? -24.846 1.775 24.590 1.00 97.38 88 GLU A O 1
ATOM 654 N N . THR A 1 89 ? -23.585 -0.032 24.239 1.00 98.12 89 THR A N 1
ATOM 655 C CA . THR A 1 89 ? -23.201 -0.194 25.643 1.00 98.12 89 THR A CA 1
ATOM 656 C C . THR A 1 89 ? -21.769 -0.682 25.704 1.00 98.12 89 THR A C 1
ATOM 658 O O . THR A 1 89 ? -21.448 -1.684 25.065 1.00 98.12 89 THR A O 1
ATOM 661 N N . VAL A 1 90 ? -20.925 0.005 26.472 1.00 97.94 90 VAL A N 1
ATOM 662 C CA . VAL A 1 90 ? -19.543 -0.427 26.708 1.00 97.94 90 VAL A CA 1
ATOM 663 C C . VAL A 1 90 ? -19.546 -1.803 27.365 1.00 97.94 90 VAL A C 1
ATOM 665 O O . VAL A 1 90 ? -20.319 -2.078 28.285 1.00 97.94 90 VAL A O 1
ATOM 668 N N . VAL A 1 91 ? -18.701 -2.684 26.846 1.00 97.62 91 VAL A N 1
ATOM 669 C CA . VAL A 1 91 ? -18.427 -3.996 27.419 1.00 97.62 91 VAL A CA 1
ATOM 670 C C . VAL A 1 91 ? -17.106 -3.885 28.157 1.00 97.62 91 VAL A C 1
ATOM 672 O O . VAL A 1 91 ? -16.085 -3.570 27.550 1.00 97.62 91 VAL A O 1
ATOM 675 N N . GLU A 1 92 ? -17.117 -4.150 29.460 1.00 97.00 92 GLU A N 1
ATOM 676 C CA . GLU A 1 92 ? -15.891 -4.176 30.253 1.00 97.00 92 GLU A CA 1
ATOM 677 C C . GLU A 1 92 ? -14.984 -5.310 29.776 1.00 97.00 92 GLU A C 1
ATOM 679 O O . GLU A 1 92 ? -15.352 -6.487 29.797 1.00 97.00 92 GLU A O 1
ATOM 684 N N . THR A 1 93 ? -13.794 -4.945 29.309 1.00 95.00 93 THR A N 1
ATOM 685 C CA . THR A 1 93 ? -12.793 -5.883 28.809 1.00 95.00 93 THR A CA 1
ATOM 686 C C . THR A 1 93 ? -11.392 -5.310 29.002 1.00 95.00 93 THR A C 1
ATOM 688 O O . THR A 1 93 ? -11.212 -4.096 28.879 1.00 95.00 93 THR A O 1
ATOM 691 N N . PRO A 1 94 ? -10.370 -6.156 29.226 1.00 95.25 94 PRO A N 1
ATOM 692 C CA . PRO A 1 94 ? -8.975 -5.717 29.267 1.00 95.25 94 PRO A CA 1
ATOM 693 C C . PRO A 1 94 ? -8.488 -5.020 27.986 1.00 95.25 94 PRO A C 1
ATOM 695 O O . PRO A 1 94 ? -7.443 -4.381 28.006 1.00 95.25 94 PRO A O 1
ATOM 698 N N . ALA A 1 95 ? -9.214 -5.153 26.869 1.00 95.12 95 ALA A N 1
ATOM 699 C CA . ALA A 1 95 ? -8.903 -4.463 25.618 1.00 95.12 95 ALA A CA 1
ATOM 700 C C . ALA A 1 95 ? -9.302 -2.972 25.615 1.00 95.12 95 ALA A C 1
ATOM 702 O O . ALA A 1 95 ? -8.899 -2.239 24.710 1.00 95.12 95 ALA A O 1
ATOM 703 N N . ASN A 1 96 ? -10.079 -2.501 26.593 1.00 97.88 96 ASN A N 1
ATOM 704 C CA . ASN A 1 96 ? -10.420 -1.085 26.694 1.00 97.88 96 ASN A CA 1
ATOM 705 C C . ASN A 1 96 ? -9.220 -0.308 27.243 1.00 97.88 96 ASN A C 1
ATOM 707 O O . ASN A 1 96 ? -8.633 -0.696 28.253 1.00 97.88 96 ASN A O 1
ATOM 711 N N . GLY A 1 97 ? -8.854 0.805 26.607 1.00 97.81 97 GLY A N 1
ATOM 712 C CA . GLY A 1 97 ? -7.730 1.604 27.087 1.00 97.81 97 GLY A CA 1
ATOM 713 C C . GLY A 1 97 ? -7.203 2.633 26.101 1.00 97.81 97 GLY A C 1
ATOM 714 O O . GLY A 1 97 ? -7.785 2.881 25.043 1.00 97.81 97 GLY A O 1
ATOM 715 N N . GLU A 1 98 ? -6.080 3.241 26.477 1.00 98.25 98 GLU A N 1
ATOM 716 C CA . GLU A 1 98 ? -5.314 4.131 25.610 1.00 98.25 98 GLU A CA 1
ATOM 717 C C . GLU A 1 98 ? -4.138 3.405 24.962 1.00 98.25 98 GLU A C 1
ATOM 719 O O . GLU A 1 98 ? -3.398 2.662 25.606 1.00 98.25 98 GLU A O 1
ATOM 724 N N . TYR A 1 99 ? -3.931 3.697 23.685 1.00 98.25 99 TYR A N 1
ATOM 725 C CA . TYR A 1 99 ? -2.928 3.082 22.835 1.00 98.25 99 TYR A CA 1
ATOM 726 C C . TYR A 1 99 ? -2.099 4.155 22.136 1.00 98.25 99 TYR A C 1
ATOM 728 O O . TYR A 1 99 ? -2.587 5.246 21.837 1.00 98.25 99 TYR A O 1
ATOM 736 N N . ASN A 1 100 ? -0.844 3.832 21.828 1.00 98.19 100 ASN A N 1
ATOM 737 C CA . ASN A 1 100 ? -0.000 4.708 21.021 1.00 98.19 100 ASN A CA 1
ATOM 738 C C . ASN A 1 100 ? -0.493 4.708 19.571 1.00 98.19 100 ASN A C 1
ATOM 740 O O . ASN A 1 100 ? -0.651 3.649 18.956 1.00 98.19 100 ASN A O 1
ATOM 744 N N . GLY A 1 101 ? -0.713 5.897 19.023 1.00 97.00 101 GLY A N 1
ATOM 745 C CA . GLY A 1 101 ? -1.073 6.068 17.625 1.00 97.00 101 GLY A CA 1
ATOM 746 C C . GLY A 1 101 ? 0.153 6.033 16.718 1.00 97.00 101 GLY A C 1
ATOM 747 O O . GLY A 1 101 ? 1.255 6.430 17.098 1.00 97.00 101 GLY A O 1
ATOM 748 N N . ARG A 1 102 ? -0.032 5.511 15.505 1.00 95.94 102 ARG A N 1
ATOM 749 C CA . ARG A 1 102 ? 0.988 5.510 14.453 1.00 95.94 102 ARG A CA 1
ATOM 750 C C . ARG A 1 102 ? 0.334 5.494 13.081 1.00 95.94 102 ARG A C 1
ATOM 752 O O . ARG A 1 102 ? -0.696 4.844 12.895 1.00 95.94 102 ARG A O 1
ATOM 759 N N . ARG A 1 103 ? 0.979 6.135 12.106 1.00 93.44 103 ARG A N 1
ATOM 760 C CA . ARG A 1 103 ? 0.617 5.982 10.695 1.00 93.44 103 ARG A CA 1
ATOM 761 C C . ARG A 1 103 ? 1.132 4.650 10.167 1.00 93.44 103 ARG A C 1
ATOM 763 O O . ARG A 1 103 ? 2.297 4.306 10.353 1.00 93.44 103 ARG A O 1
ATOM 770 N N . GLN A 1 104 ? 0.251 3.922 9.497 1.00 92.50 104 GLN A N 1
ATOM 771 C CA . GLN A 1 104 ? 0.572 2.715 8.746 1.00 92.50 104 GLN A CA 1
ATOM 772 C C . GLN A 1 104 ? 0.314 3.004 7.266 1.00 92.50 104 GLN A C 1
ATOM 774 O O . GLN A 1 104 ? -0.825 3.279 6.891 1.00 92.50 104 GLN A O 1
ATOM 779 N N . ALA A 1 105 ? 1.377 3.005 6.458 1.00 88.19 105 ALA A N 1
ATOM 780 C CA . ALA A 1 105 ? 1.283 3.263 5.025 1.00 88.19 105 ALA A CA 1
ATOM 781 C C . ALA A 1 105 ? 0.587 2.094 4.316 1.00 88.19 105 ALA A C 1
ATOM 783 O O . ALA A 1 105 ? 0.875 0.932 4.610 1.00 88.19 105 ALA A O 1
ATOM 784 N N . LEU A 1 106 ? -0.300 2.407 3.371 1.00 83.12 106 LEU A N 1
ATOM 785 C CA . LEU A 1 106 ? -1.023 1.416 2.573 1.00 83.12 106 LEU A CA 1
ATOM 786 C C . LEU A 1 106 ? -0.557 1.479 1.113 1.00 83.12 106 LEU A C 1
ATOM 788 O O . LEU A 1 106 ? -1.090 2.276 0.340 1.00 83.12 106 LEU A O 1
ATOM 792 N N . PRO A 1 107 ? 0.438 0.663 0.716 1.00 82.50 107 PRO A N 1
ATOM 793 C CA . PRO A 1 107 ? 0.788 0.519 -0.688 1.00 82.50 107 PRO A CA 1
ATOM 794 C C . PRO A 1 107 ? -0.366 -0.187 -1.406 1.00 82.50 107 PRO A C 1
ATOM 796 O O . PRO A 1 107 ? -0.646 -1.361 -1.164 1.00 82.50 107 PRO A O 1
ATOM 799 N N . LEU A 1 108 ? -1.076 0.556 -2.251 1.00 83.19 108 LEU A N 1
ATOM 800 C CA . LEU A 1 108 ? -2.190 0.032 -3.031 1.00 83.19 108 LEU A CA 1
ATOM 801 C C . LEU A 1 108 ? -1.707 -0.556 -4.356 1.00 83.19 108 LEU A C 1
ATOM 803 O O . LEU A 1 108 ? -0.699 -0.129 -4.910 1.00 83.19 108 LEU A O 1
ATOM 807 N N . GLY A 1 109 ? -2.486 -1.499 -4.881 1.00 85.81 109 GLY A N 1
ATOM 808 C CA . GLY A 1 109 ? -2.218 -2.157 -6.154 1.00 85.81 109 GLY A CA 1
ATOM 809 C C . GLY A 1 109 ? -1.921 -3.638 -5.964 1.00 85.81 109 GLY A C 1
ATOM 810 O O . GLY A 1 109 ? -0.980 -4.029 -5.268 1.00 85.81 109 GLY A O 1
ATOM 811 N N . SER A 1 110 ? -2.742 -4.471 -6.602 1.00 89.44 110 SER A N 1
ATOM 812 C CA . SER A 1 110 ? -2.481 -5.908 -6.661 1.00 89.44 110 SER A CA 1
ATOM 813 C C . SER A 1 110 ? -1.214 -6.144 -7.476 1.00 89.44 110 SER A C 1
ATOM 815 O O . SER A 1 110 ? -1.096 -5.645 -8.592 1.00 89.44 110 SER A O 1
ATOM 817 N N . HIS A 1 111 ? -0.270 -6.894 -6.919 1.00 93.69 111 HIS A N 1
ATOM 818 C CA . HIS A 1 111 ? 0.975 -7.250 -7.587 1.00 93.69 111 HIS A CA 1
ATOM 819 C C . HIS A 1 111 ? 1.491 -8.591 -7.061 1.00 93.69 111 HIS A C 1
ATOM 821 O O . HIS A 1 111 ? 1.030 -9.098 -6.037 1.00 93.69 111 HIS A O 1
ATOM 827 N N . VAL A 1 112 ? 2.473 -9.151 -7.762 1.00 96.25 112 VAL A N 1
ATOM 828 C CA . VAL A 1 112 ? 3.243 -10.307 -7.300 1.00 96.25 112 VAL A CA 1
ATOM 829 C C . VAL A 1 11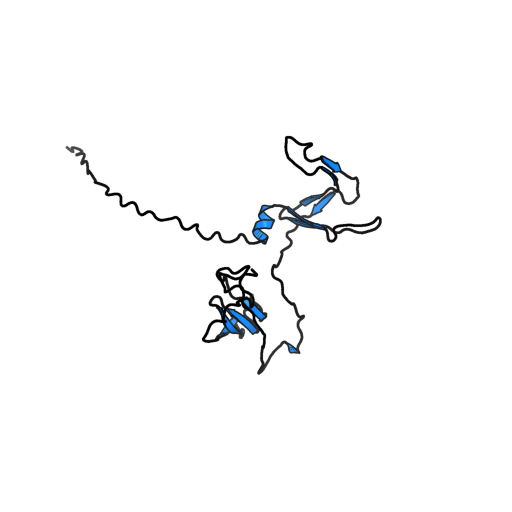2 ? 4.608 -9.814 -6.838 1.00 96.25 112 VAL A C 1
ATOM 831 O O . VAL A 1 112 ? 5.294 -9.111 -7.577 1.00 96.25 112 VAL A O 1
ATOM 834 N N . ALA A 1 113 ? 5.009 -10.197 -5.628 1.00 95.25 113 ALA A N 1
ATOM 835 C CA . ALA A 1 113 ? 6.347 -9.950 -5.107 1.00 95.25 113 ALA A CA 1
ATOM 836 C C . ALA A 1 113 ? 7.153 -11.254 -5.124 1.00 95.25 113 ALA A C 1
ATOM 838 O O . ALA A 1 113 ? 6.744 -12.254 -4.533 1.00 95.25 113 ALA A O 1
ATOM 839 N N . VAL A 1 114 ? 8.307 -11.235 -5.790 1.00 96.25 114 VAL A N 1
ATOM 840 C CA . VAL A 1 114 ? 9.256 -12.354 -5.812 1.00 96.25 114 VAL A CA 1
ATOM 841 C C . VAL A 1 114 ? 10.477 -11.958 -4.976 1.00 96.25 114 VAL A C 1
ATOM 843 O O . VAL A 1 114 ? 11.070 -10.914 -5.262 1.00 96.25 114 VAL A O 1
ATOM 846 N N . PRO A 1 115 ? 10.863 -12.739 -3.946 1.00 96.81 115 PRO A N 1
ATOM 847 C CA . PRO A 1 115 ? 12.084 -12.477 -3.189 1.00 96.81 115 PRO A CA 1
ATOM 848 C C . PRO A 1 115 ? 13.321 -12.435 -4.091 1.00 96.81 115 PRO A C 1
ATOM 850 O O . PRO A 1 115 ? 13.387 -13.133 -5.103 1.00 96.81 115 PRO A O 1
ATOM 853 N N . ASP A 1 116 ? 14.322 -11.635 -3.716 1.00 95.56 116 ASP A N 1
ATOM 854 C CA . ASP A 1 116 ? 15.556 -11.552 -4.496 1.00 95.56 116 ASP A CA 1
ATOM 855 C C . ASP A 1 116 ? 16.264 -12.911 -4.581 1.00 95.56 116 ASP A C 1
ATOM 857 O O . ASP A 1 116 ? 16.345 -13.657 -3.605 1.00 95.56 116 ASP A O 1
ATOM 861 N N . HIS A 1 117 ? 16.820 -13.208 -5.754 1.00 96.38 117 HIS A N 1
ATOM 862 C CA . HIS A 1 117 ? 17.552 -14.439 -6.016 1.00 96.38 117 HIS A CA 1
ATOM 863 C C . HIS A 1 117 ? 18.708 -14.156 -6.987 1.00 96.38 117 HIS A C 1
ATOM 865 O O . HIS A 1 117 ? 18.523 -13.365 -7.917 1.00 96.38 117 HIS A O 1
ATOM 871 N N . PRO A 1 118 ? 19.882 -14.807 -6.850 1.00 95.81 118 PRO A N 1
ATOM 872 C CA . PRO A 1 118 ? 21.008 -14.607 -7.767 1.00 95.81 118 PRO A CA 1
ATOM 873 C C . PRO A 1 118 ? 20.649 -14.763 -9.252 1.00 95.81 118 PRO A C 1
ATOM 875 O O . PRO A 1 118 ? 21.141 -14.004 -10.076 1.00 95.81 118 PRO A O 1
ATOM 878 N N . ALA A 1 119 ? 19.728 -15.673 -9.585 1.00 94.19 119 ALA A N 1
ATOM 879 C CA . ALA A 1 119 ? 19.248 -15.877 -10.959 1.00 94.19 119 ALA A CA 1
ATOM 880 C C . ALA A 1 119 ? 18.530 -14.653 -11.569 1.00 94.19 119 ALA A C 1
ATOM 882 O O . ALA A 1 119 ? 18.412 -14.558 -12.785 1.00 94.19 119 ALA A O 1
ATOM 883 N N . LEU A 1 120 ? 18.058 -13.715 -10.742 1.00 94.75 120 LEU A N 1
ATOM 884 C CA . LEU A 1 120 ? 17.404 -12.479 -11.182 1.00 94.75 120 LEU A CA 1
ATOM 885 C C . LEU A 1 120 ? 18.393 -11.308 -11.318 1.00 94.75 120 LEU A C 1
ATOM 887 O O . LEU A 1 120 ? 17.993 -10.211 -11.711 1.00 94.75 120 LEU A O 1
ATOM 891 N N . ARG A 1 121 ? 19.677 -11.503 -10.986 1.00 93.81 121 ARG A N 1
ATOM 892 C CA . ARG A 1 121 ? 20.746 -10.496 -11.097 1.00 93.81 121 ARG A CA 1
ATOM 893 C C . ARG A 1 121 ? 21.436 -10.634 -12.455 1.00 93.81 121 ARG A C 1
ATOM 895 O O . ARG A 1 121 ? 22.542 -11.153 -12.559 1.00 93.81 121 ARG A O 1
ATOM 902 N N . LEU A 1 122 ? 20.718 -10.223 -13.494 1.00 92.12 122 LEU A N 1
ATOM 903 C CA . LEU A 1 122 ? 21.120 -10.377 -14.891 1.00 92.12 122 LEU A CA 1
ATOM 904 C C . LEU A 1 122 ? 22.424 -9.612 -15.178 1.00 92.12 122 LEU A C 1
ATOM 906 O O . LEU A 1 122 ? 22.546 -8.445 -14.817 1.00 92.12 122 LEU A O 1
ATOM 910 N N . SER A 1 123 ? 23.384 -10.270 -15.831 1.00 89.75 123 SER A N 1
ATOM 911 C CA . SER A 1 123 ? 24.706 -9.711 -16.169 1.00 89.75 123 SER A CA 1
ATOM 912 C C . SER A 1 123 ? 25.076 -9.841 -17.653 1.00 89.75 123 SER A C 1
ATOM 914 O O . SER A 1 123 ? 26.159 -9.432 -18.061 1.00 89.75 123 SER A O 1
ATOM 916 N N . GLY A 1 124 ? 24.183 -10.405 -18.467 1.00 90.38 124 GLY A N 1
ATOM 917 C CA . GLY A 1 124 ? 24.371 -10.616 -19.901 1.00 90.38 124 GLY A CA 1
ATOM 918 C C . GLY A 1 124 ? 23.042 -10.542 -20.644 1.00 90.38 124 GLY A C 1
ATOM 919 O O . GLY A 1 124 ? 22.106 -9.893 -20.182 1.00 90.38 124 GLY A O 1
ATOM 920 N N . SER A 1 125 ? 22.943 -11.215 -21.790 1.00 93.44 125 SER A N 1
ATOM 921 C CA . SER A 1 125 ? 21.706 -11.264 -22.572 1.00 93.44 125 SER A CA 1
ATOM 922 C C . SER A 1 125 ? 20.566 -11.912 -21.790 1.00 93.44 125 SER A C 1
ATOM 924 O O . SER A 1 125 ? 20.753 -12.908 -21.092 1.00 93.44 125 SER A O 1
ATOM 926 N N . PHE A 1 126 ? 19.367 -11.363 -21.940 1.00 94.75 126 PHE A N 1
ATOM 927 C CA . PHE A 1 126 ? 18.168 -11.868 -21.289 1.00 94.75 126 PHE A CA 1
ATOM 928 C C . PHE A 1 126 ? 16.939 -11.625 -22.161 1.00 94.75 126 PHE A C 1
ATOM 930 O O . PHE A 1 126 ? 16.989 -10.940 -23.183 1.00 94.75 126 PHE A O 1
ATOM 937 N N . THR A 1 127 ? 15.813 -12.194 -21.752 1.00 94.44 127 THR A N 1
ATOM 938 C CA . THR A 1 127 ? 14.517 -11.955 -22.383 1.00 94.44 127 THR A CA 1
ATOM 939 C C . THR A 1 127 ? 13.461 -11.838 -21.298 1.00 94.44 127 THR A C 1
ATOM 941 O O . THR A 1 127 ? 13.409 -12.660 -20.386 1.00 94.44 127 THR A O 1
ATOM 944 N N . LEU A 1 128 ? 12.624 -10.808 -21.404 1.00 93.75 128 LEU A N 1
ATOM 945 C CA . LEU A 1 128 ? 11.408 -10.659 -20.611 1.00 93.75 128 LEU A CA 1
ATOM 946 C C . LEU A 1 128 ? 10.222 -10.882 -21.542 1.00 93.75 128 LEU A C 1
ATOM 948 O O . LEU A 1 128 ? 10.171 -10.323 -22.637 1.00 93.75 128 LEU A O 1
ATOM 952 N N . THR A 1 129 ? 9.267 -11.704 -21.125 1.00 94.50 129 THR A N 1
ATOM 953 C CA . THR A 1 129 ? 8.073 -11.996 -21.922 1.00 94.50 129 THR A CA 1
ATOM 954 C C . THR A 1 129 ? 6.856 -12.006 -21.018 1.00 94.50 129 THR A C 1
ATOM 956 O O . THR A 1 129 ? 6.878 -12.607 -19.947 1.00 94.50 129 THR A O 1
ATOM 959 N N . ALA A 1 130 ? 5.794 -11.336 -21.456 1.00 93.62 130 ALA A N 1
ATOM 960 C CA . ALA A 1 130 ? 4.514 -11.297 -20.770 1.00 93.62 130 ALA A CA 1
ATOM 961 C C . ALA A 1 130 ? 3.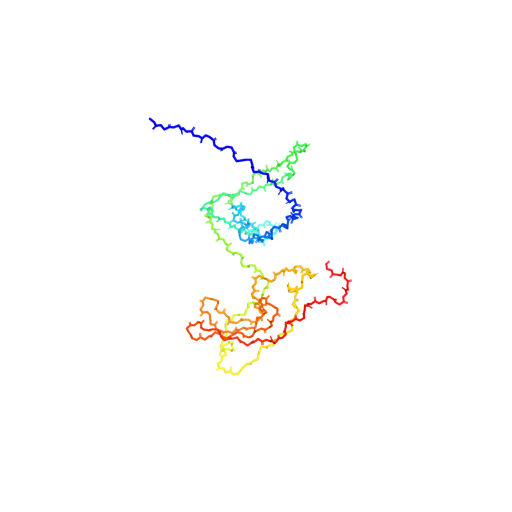380 -11.193 -21.795 1.00 93.62 130 ALA A C 1
ATOM 963 O O . ALA A 1 130 ? 3.523 -10.541 -22.829 1.00 93.62 130 ALA A O 1
ATOM 964 N N . TRP A 1 131 ? 2.242 -11.807 -21.480 1.00 92.88 131 TRP A N 1
ATOM 965 C CA . TRP A 1 131 ? 0.985 -11.590 -22.191 1.00 92.88 131 TRP A CA 1
ATOM 966 C C . TRP A 1 131 ? 0.226 -10.478 -21.468 1.00 92.88 131 TRP A C 1
ATOM 968 O O . TRP A 1 131 ? -0.088 -10.619 -20.288 1.00 92.88 131 TRP A O 1
ATOM 978 N N . ILE A 1 132 ? -0.013 -9.355 -22.148 1.00 90.06 132 ILE A N 1
ATOM 979 C CA . ILE A 1 132 ? -0.481 -8.111 -21.520 1.00 90.06 132 ILE A CA 1
ATOM 980 C C . ILE A 1 132 ? -1.846 -7.721 -22.095 1.00 90.06 132 ILE A C 1
ATOM 982 O O . ILE A 1 132 ? -1.998 -7.602 -23.309 1.00 90.06 132 ILE A O 1
ATOM 986 N N . ALA A 1 133 ? -2.815 -7.467 -21.214 1.00 88.38 133 ALA A N 1
ATOM 987 C CA . ALA A 1 133 ? -4.101 -6.854 -21.538 1.00 88.38 133 ALA A CA 1
ATOM 988 C C . ALA A 1 133 ? -4.162 -5.446 -20.908 1.00 88.38 133 ALA A C 1
ATOM 990 O O . ALA A 1 133 ? -4.489 -5.326 -19.726 1.00 88.38 133 ALA A O 1
ATOM 991 N N . PRO A 1 134 ? -3.796 -4.374 -21.639 1.00 85.12 134 PRO A N 1
ATOM 992 C CA . PRO A 1 134 ? -3.721 -3.033 -21.068 1.00 85.12 134 PRO A CA 1
ATOM 993 C C . PRO A 1 134 ? -5.117 -2.402 -20.984 1.00 85.12 134 PRO A C 1
ATOM 995 O O . PRO A 1 134 ? -5.674 -1.957 -21.987 1.00 85.12 134 PRO A O 1
ATOM 998 N N . THR A 1 135 ? -5.686 -2.352 -19.780 1.00 81.31 135 THR A N 1
ATOM 999 C CA . THR A 1 135 ? -7.029 -1.794 -19.536 1.00 81.31 135 THR A CA 1
ATOM 1000 C C . THR A 1 135 ? -7.006 -0.304 -19.196 1.00 81.31 135 THR A C 1
ATOM 1002 O O . THR A 1 135 ? -7.929 0.417 -19.549 1.00 81.31 135 THR A O 1
ATOM 1005 N N . ARG A 1 136 ? -5.935 0.203 -18.568 1.00 76.50 136 ARG A N 1
ATOM 1006 C CA . ARG A 1 136 ? -5.868 1.603 -18.112 1.00 76.50 136 ARG A CA 1
ATOM 1007 C C . ARG A 1 136 ? -5.819 2.629 -19.246 1.00 76.50 136 ARG A C 1
ATOM 1009 O O . ARG A 1 136 ? -6.371 3.709 -19.106 1.00 76.50 136 ARG A O 1
ATOM 1016 N N . HIS A 1 137 ? -5.169 2.293 -20.360 1.00 70.50 137 HIS A N 1
ATOM 1017 C CA . HIS A 1 137 ? -5.031 3.182 -21.522 1.00 70.50 137 HIS A CA 1
ATOM 1018 C C . HIS A 1 137 ? -6.280 3.203 -22.420 1.00 70.50 137 HIS A C 1
ATOM 1020 O O . HIS A 1 137 ? -6.279 3.903 -23.432 1.00 70.50 137 HIS A O 1
ATOM 1026 N N . ASP A 1 138 ? -7.332 2.455 -22.069 1.00 69.44 138 ASP A N 1
ATOM 1027 C CA . ASP A 1 138 ? -8.648 2.571 -22.692 1.00 69.44 138 ASP A CA 1
ATOM 1028 C C . ASP A 1 138 ? -9.554 3.461 -21.825 1.00 69.44 138 ASP A C 1
ATOM 1030 O O . ASP A 1 138 ? -9.983 3.019 -20.761 1.00 69.44 138 ASP A O 1
ATOM 1034 N N . PRO A 1 139 ? -9.931 4.676 -22.267 1.00 63.97 139 PRO A N 1
ATOM 1035 C CA . PRO A 1 139 ? -10.892 5.514 -21.548 1.00 63.97 139 PRO A CA 1
ATOM 1036 C C . PRO A 1 139 ? -12.279 4.872 -21.376 1.00 63.97 139 PRO A C 1
ATOM 1038 O O . PRO A 1 139 ? -13.107 5.403 -20.639 1.00 63.97 139 PRO A O 1
ATOM 1041 N N . ARG A 1 140 ? -12.576 3.789 -22.108 1.00 63.53 140 ARG A N 1
ATOM 1042 C CA . ARG A 1 140 ? -13.861 3.077 -22.084 1.00 63.53 140 ARG A CA 1
ATOM 1043 C C . ARG A 1 140 ? -13.830 1.790 -21.263 1.00 63.53 140 ARG A C 1
ATOM 1045 O O . ARG A 1 140 ? -14.896 1.221 -21.034 1.00 63.53 140 ARG A O 1
ATOM 1052 N N . ALA A 1 141 ? -12.661 1.314 -20.838 1.00 63.91 141 ALA A N 1
ATOM 1053 C CA . ALA A 1 141 ? -12.579 0.127 -19.994 1.00 63.91 141 ALA A CA 1
ATOM 1054 C C . ALA A 1 141 ? -12.989 0.455 -18.545 1.00 63.91 141 ALA A C 1
ATOM 1056 O O . ALA A 1 141 ? -12.771 1.578 -18.082 1.00 63.91 141 ALA A O 1
ATOM 1057 N N . PRO A 1 142 ? -13.532 -0.513 -17.781 1.00 56.44 142 PRO A N 1
ATOM 1058 C CA . PRO A 1 142 ? -13.723 -0.360 -16.341 1.00 56.44 142 PRO A CA 1
ATOM 1059 C C . PRO A 1 142 ? -12.413 0.034 -15.644 1.00 56.44 142 PRO A C 1
ATOM 1061 O O . PRO A 1 142 ? -11.412 -0.676 -15.737 1.00 56.44 142 PRO A O 1
ATOM 1064 N N . GLY A 1 143 ? -12.406 1.181 -14.959 1.00 59.16 143 GLY A N 1
ATOM 1065 C CA . GLY A 1 143 ? -11.198 1.730 -14.324 1.00 59.16 143 GLY A CA 1
ATOM 1066 C C . GLY A 1 143 ? -10.210 2.404 -15.289 1.00 59.16 143 GLY A C 1
ATOM 1067 O O . GLY A 1 143 ? -9.126 2.812 -14.865 1.00 59.16 143 GLY A O 1
ATOM 1068 N N . GLY A 1 144 ? -10.582 2.538 -16.563 1.00 58.25 144 GLY A N 1
ATOM 1069 C CA . GLY A 1 144 ? -9.889 3.334 -17.564 1.00 58.25 144 GLY A CA 1
ATOM 1070 C C . GLY A 1 144 ? -9.885 4.807 -17.178 1.00 58.25 144 GLY A C 1
ATOM 1071 O O . GLY A 1 144 ? -10.928 5.446 -17.097 1.00 58.25 144 GLY A O 1
ATOM 1072 N N . ASN A 1 145 ? -8.699 5.344 -16.926 1.00 62.25 145 ASN A N 1
ATOM 1073 C CA . ASN A 1 145 ? -8.472 6.753 -16.627 1.00 62.25 145 ASN A CA 1
ATOM 1074 C C . ASN A 1 145 ? -7.360 7.244 -17.550 1.00 62.25 145 ASN A C 1
ATOM 1076 O O . ASN A 1 145 ? -6.555 6.441 -18.020 1.00 62.25 145 ASN A O 1
ATOM 1080 N N . THR A 1 146 ? -7.258 8.558 -17.771 1.00 59.59 146 THR A N 1
ATOM 1081 C CA . THR A 1 146 ? -6.055 9.119 -18.397 1.00 59.59 146 THR A CA 1
ATOM 1082 C C . THR A 1 146 ? -4.824 8.586 -17.651 1.00 59.59 146 THR A C 1
ATOM 1084 O O . THR A 1 146 ? -4.806 8.665 -16.419 1.00 59.59 146 THR A O 1
ATOM 1087 N N . PRO A 1 147 ? -3.831 8.008 -18.351 1.00 62.75 147 PRO A N 1
ATOM 1088 C CA . PRO A 1 147 ? -2.611 7.530 -17.714 1.00 62.75 147 PRO A CA 1
ATOM 1089 C C . PRO A 1 147 ? -1.976 8.640 -16.864 1.00 62.75 147 PRO A C 1
ATOM 1091 O O . PRO A 1 147 ? -1.888 9.786 -17.310 1.00 62.75 147 PRO A O 1
ATOM 1094 N N . ASP A 1 148 ? -1.584 8.310 -15.633 1.00 71.44 148 ASP A N 1
ATOM 1095 C CA . ASP A 1 148 ? -0.968 9.228 -14.662 1.00 71.44 148 ASP A CA 1
ATOM 1096 C C . ASP A 1 148 ? 0.454 8.786 -14.280 1.00 71.44 148 ASP A C 1
ATOM 1098 O O . ASP A 1 148 ? 0.896 8.944 -13.143 1.00 71.44 148 ASP A O 1
ATOM 1102 N N . GLY A 1 149 ? 1.174 8.218 -15.245 1.00 83.75 149 GLY A N 1
ATOM 1103 C CA . GLY A 1 149 ? 2.518 7.697 -15.058 1.00 83.75 149 GLY A CA 1
ATOM 1104 C C . GLY A 1 149 ? 2.728 6.334 -15.704 1.00 83.75 149 GLY A C 1
ATOM 1105 O O . GLY A 1 149 ? 1.820 5.716 -16.269 1.00 83.75 149 GLY A O 1
ATOM 1106 N N . ASP A 1 150 ? 3.969 5.873 -15.607 1.00 91.00 150 ASP A N 1
ATOM 1107 C CA . ASP A 1 150 ? 4.418 4.611 -16.179 1.00 91.00 150 ASP A CA 1
ATOM 1108 C C . ASP A 1 150 ? 3.983 3.420 -15.302 1.00 91.00 150 ASP A C 1
ATOM 1110 O O . ASP A 1 150 ? 3.989 3.485 -14.071 1.00 91.00 150 ASP A O 1
ATOM 1114 N N . GLN A 1 151 ? 3.606 2.307 -15.932 1.00 91.56 151 GLN A N 1
ATOM 1115 C CA . GLN A 1 151 ? 3.123 1.090 -15.273 1.00 91.56 151 GLN A CA 1
ATOM 1116 C C . GLN A 1 151 ? 4.155 -0.029 -15.405 1.00 91.56 151 GLN A C 1
ATOM 1118 O O . GLN A 1 151 ? 4.424 -0.509 -16.505 1.00 91.56 151 GLN A O 1
ATOM 1123 N N . GLY A 1 152 ? 4.719 -0.478 -14.284 1.00 94.50 152 GLY A N 1
ATOM 1124 C CA . GLY A 1 152 ? 5.610 -1.638 -14.262 1.00 94.50 152 GLY A CA 1
ATOM 1125 C C . GLY A 1 152 ? 4.843 -2.942 -14.486 1.00 94.50 152 GLY A C 1
ATOM 1126 O O . GLY A 1 152 ? 3.913 -3.245 -13.743 1.00 94.50 152 GLY A O 1
ATOM 1127 N N . ILE A 1 153 ? 5.249 -3.723 -15.488 1.00 95.75 153 ILE A N 1
ATOM 1128 C CA . ILE A 1 153 ? 4.671 -5.040 -15.799 1.00 95.75 153 ILE A CA 1
ATOM 1129 C C . ILE A 1 153 ? 5.499 -6.155 -15.164 1.00 95.75 153 ILE A C 1
ATOM 1131 O O . ILE A 1 153 ? 4.967 -7.034 -14.492 1.00 95.75 153 ILE A O 1
ATOM 1135 N N . LEU A 1 154 ? 6.816 -6.103 -15.359 1.00 96.75 154 LEU A N 1
ATOM 1136 C CA . LEU A 1 154 ? 7.780 -7.012 -14.745 1.00 96.75 154 LEU A CA 1
ATOM 1137 C C . LEU A 1 154 ? 9.027 -6.203 -14.428 1.00 96.75 154 LEU A C 1
ATOM 1139 O O . LEU A 1 154 ? 9.696 -5.726 -15.344 1.00 96.75 154 LEU A O 1
ATOM 1143 N N . THR A 1 155 ? 9.330 -6.024 -13.145 1.00 96.75 155 THR A N 1
ATOM 1144 C CA . THR A 1 155 ? 10.410 -5.134 -12.718 1.00 96.75 155 THR A CA 1
ATOM 1145 C C . THR A 1 155 ? 11.286 -5.776 -11.649 1.00 96.75 155 THR A C 1
ATOM 1147 O O . THR A 1 155 ? 10.819 -6.427 -10.715 1.00 96.75 155 THR A O 1
ATOM 1150 N N . LYS A 1 156 ? 12.590 -5.544 -11.776 1.00 96.19 156 LYS A N 1
ATOM 1151 C CA . LYS A 1 156 ? 13.549 -5.575 -10.677 1.00 96.19 156 LYS A CA 1
ATOM 1152 C C . LYS A 1 156 ? 14.201 -4.199 -10.661 1.00 96.19 156 LYS A C 1
ATOM 1154 O O . LYS A 1 156 ? 15.285 -4.014 -11.204 1.00 96.19 156 LYS A O 1
ATOM 1159 N N . TRP A 1 157 ? 13.479 -3.227 -10.114 1.00 95.56 157 TRP A N 1
ATOM 1160 C CA . TRP A 1 157 ? 13.778 -1.806 -10.271 1.00 95.56 157 TRP A CA 1
ATOM 1161 C C . TRP A 1 157 ? 13.872 -1.100 -8.918 1.00 95.56 157 TRP A C 1
ATOM 1163 O O . TRP A 1 157 ? 12.966 -1.227 -8.092 1.00 95.56 157 TRP A O 1
ATOM 1173 N N . SER A 1 158 ? 14.939 -0.329 -8.704 1.00 93.19 158 SER A N 1
ATOM 1174 C CA . SER A 1 158 ? 15.014 0.650 -7.616 1.00 93.19 158 SER A CA 1
ATOM 1175 C C . SER A 1 158 ? 14.651 2.025 -8.160 1.00 93.19 158 SER A C 1
ATOM 1177 O O . SER A 1 158 ? 15.442 2.651 -8.860 1.00 93.19 158 SER A O 1
ATOM 1179 N N . ALA A 1 159 ? 13.467 2.529 -7.803 1.00 90.12 159 ALA A N 1
ATOM 1180 C CA . ALA A 1 159 ? 13.068 3.892 -8.155 1.00 90.12 159 ALA A CA 1
ATOM 1181 C C . ALA A 1 159 ? 13.912 4.959 -7.439 1.00 90.12 159 ALA A C 1
ATOM 1183 O O . ALA A 1 159 ? 14.030 6.070 -7.933 1.00 90.12 159 ALA A O 1
ATOM 1184 N N . ARG A 1 160 ? 14.508 4.630 -6.286 1.00 91.62 160 ARG A N 1
ATOM 1185 C CA . ARG A 1 160 ? 15.376 5.549 -5.541 1.00 91.62 160 ARG A CA 1
ATOM 1186 C C . ARG A 1 160 ? 16.731 5.725 -6.220 1.00 91.62 160 ARG A C 1
ATOM 1188 O O . ARG A 1 160 ? 17.239 6.837 -6.276 1.00 91.62 160 ARG A O 1
ATOM 1195 N N . ASP A 1 161 ? 17.310 4.619 -6.676 1.00 92.44 161 ASP A N 1
ATOM 1196 C CA . ASP A 1 161 ? 18.688 4.597 -7.178 1.00 92.44 161 ASP A CA 1
ATOM 1197 C C . ASP A 1 161 ? 18.747 4.605 -8.711 1.00 92.44 161 ASP A C 1
ATOM 1199 O O . ASP A 1 161 ? 19.833 4.681 -9.275 1.00 92.44 161 ASP A O 1
ATOM 1203 N N . HIS A 1 162 ? 17.592 4.494 -9.379 1.00 93.06 162 HIS A N 1
ATOM 1204 C CA . HIS A 1 162 ? 17.460 4.319 -10.829 1.00 93.06 162 HIS A CA 1
ATOM 1205 C C . HIS A 1 162 ? 18.300 3.150 -11.360 1.00 93.06 162 HIS A C 1
ATOM 1207 O O . HIS A 1 162 ? 18.942 3.239 -12.401 1.00 93.06 162 HIS A O 1
ATOM 1213 N N . THR A 1 163 ? 18.301 2.037 -10.625 1.00 94.38 163 THR A N 1
ATOM 1214 C CA . THR A 1 163 ? 19.065 0.833 -10.974 1.00 94.38 163 THR A CA 1
ATOM 1215 C C . THR A 1 163 ? 18.159 -0.363 -11.228 1.00 94.38 163 THR A C 1
ATOM 1217 O O . THR A 1 163 ? 17.055 -0.471 -10.680 1.00 94.38 163 THR A O 1
ATOM 1220 N N . GLY A 1 164 ? 18.670 -1.303 -12.024 1.00 95.00 164 GLY A N 1
ATOM 1221 C CA . GLY A 1 164 ? 18.014 -2.571 -12.313 1.00 95.00 164 GLY A CA 1
ATOM 1222 C C . GLY A 1 164 ? 17.416 -2.608 -13.713 1.00 95.00 164 GLY A C 1
ATOM 1223 O O . GLY A 1 164 ? 17.957 -2.015 -14.640 1.00 95.00 164 GLY A O 1
ATOM 1224 N N . TYR A 1 165 ? 16.325 -3.342 -13.884 1.00 96.62 165 TYR A N 1
ATOM 1225 C CA . TYR A 1 165 ? 15.670 -3.489 -15.180 1.00 96.62 165 TYR A CA 1
ATOM 1226 C C . TYR A 1 165 ? 14.161 -3.637 -15.023 1.00 96.62 165 TYR A C 1
ATOM 1228 O O . TYR A 1 165 ? 13.657 -4.064 -13.976 1.00 96.62 165 TYR A O 1
ATOM 1236 N N . GLY A 1 166 ? 13.423 -3.340 -16.084 1.00 96.94 166 GLY A N 1
ATOM 1237 C CA . GLY A 1 166 ? 12.009 -3.670 -16.116 1.00 96.94 166 GLY A CA 1
ATOM 1238 C C . GLY A 1 166 ? 11.343 -3.439 -17.458 1.00 96.94 166 GLY A C 1
ATOM 1239 O O . GLY A 1 166 ? 11.826 -2.680 -18.297 1.00 96.94 166 GLY A O 1
ATOM 1240 N N . LEU A 1 167 ? 10.216 -4.117 -17.627 1.00 97.19 167 LEU A N 1
ATOM 1241 C CA . LEU A 1 167 ? 9.273 -3.904 -18.708 1.00 97.19 167 LEU A CA 1
ATOM 1242 C C . LEU A 1 167 ? 8.148 -3.000 -18.199 1.00 97.19 167 LEU A C 1
ATOM 1244 O O . LEU A 1 167 ? 7.471 -3.347 -17.226 1.00 97.19 167 LEU A O 1
ATOM 1248 N N . PHE A 1 168 ? 7.951 -1.867 -18.861 1.00 95.69 168 PHE A N 1
ATOM 1249 C CA . PHE A 1 168 ? 6.997 -0.834 -18.474 1.00 95.69 168 PHE A CA 1
ATOM 1250 C C . PHE A 1 168 ? 6.034 -0.533 -19.621 1.00 95.69 168 PHE A C 1
ATOM 1252 O O . PHE A 1 168 ? 6.429 -0.556 -20.785 1.00 95.69 168 PHE A O 1
ATOM 1259 N N . ILE A 1 169 ? 4.780 -0.220 -19.302 1.00 93.25 169 ILE A N 1
ATOM 1260 C CA . ILE A 1 169 ? 3.913 0.536 -20.208 1.00 93.25 169 ILE A CA 1
ATOM 1261 C C . ILE A 1 169 ? 4.083 2.000 -19.833 1.00 93.25 169 ILE A C 1
ATOM 1263 O O . ILE A 1 169 ? 3.727 2.400 -18.725 1.00 93.25 169 ILE A O 1
ATOM 1267 N N . GLU A 1 170 ? 4.665 2.784 -20.727 1.00 91.94 170 GLU A N 1
ATOM 1268 C CA . G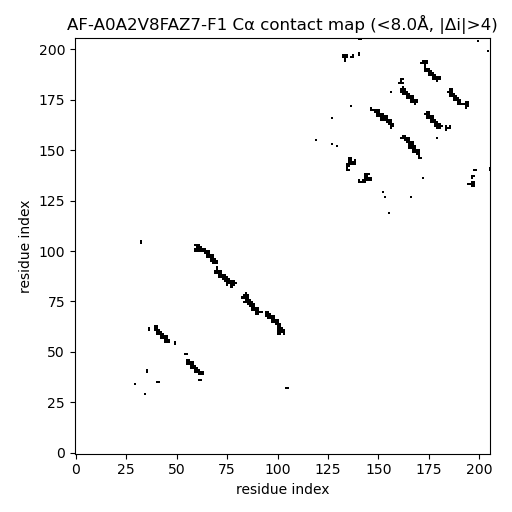LU A 1 170 ? 4.885 4.200 -20.473 1.00 91.94 170 GLU A CA 1
ATOM 1269 C C . GLU A 1 170 ? 3.581 4.997 -20.562 1.00 91.94 170 GLU A C 1
ATOM 1271 O O . GLU A 1 170 ? 2.566 4.515 -21.072 1.00 91.94 170 GLU A O 1
ATOM 1276 N N . ASN A 1 171 ? 3.599 6.235 -20.077 1.00 87.75 171 ASN A N 1
ATOM 1277 C CA . ASN A 1 171 ? 2.412 7.084 -19.993 1.00 87.75 171 ASN A CA 1
ATOM 1278 C C . ASN A 1 171 ? 1.667 7.255 -21.338 1.00 87.75 171 ASN A C 1
ATOM 1280 O O . ASN A 1 171 ? 0.450 7.424 -21.363 1.00 87.75 171 ASN A O 1
ATOM 1284 N N . ASP A 1 172 ? 2.374 7.164 -22.468 1.00 87.44 172 ASP A N 1
ATOM 1285 C CA . ASP A 1 172 ? 1.797 7.221 -23.819 1.00 87.44 172 ASP A CA 1
ATOM 1286 C C . ASP A 1 172 ? 1.285 5.866 -24.359 1.00 87.44 172 ASP A C 1
ATOM 1288 O O . ASP A 1 172 ? 0.893 5.767 -25.523 1.00 87.44 172 ASP A O 1
ATOM 1292 N N . GLY A 1 173 ? 1.283 4.818 -23.531 1.00 88.88 173 GLY A N 1
ATOM 1293 C CA . GLY A 1 173 ? 0.800 3.475 -23.859 1.00 88.88 173 GLY A CA 1
ATOM 1294 C C . GLY A 1 173 ? 1.811 2.590 -24.591 1.00 88.88 173 GLY A C 1
ATOM 1295 O O . GLY A 1 173 ? 1.476 1.459 -24.957 1.00 88.88 173 GLY A O 1
ATOM 1296 N N . ARG A 1 174 ? 3.040 3.063 -24.832 1.00 92.56 174 ARG A N 1
ATOM 1297 C CA . ARG A 1 174 ? 4.093 2.252 -25.462 1.00 92.56 174 ARG A CA 1
ATOM 1298 C C . ARG A 1 174 ? 4.763 1.331 -24.458 1.00 92.56 174 ARG A C 1
ATOM 1300 O O . ARG A 1 174 ? 5.039 1.715 -23.327 1.00 92.56 174 ARG A O 1
ATOM 1307 N N . LEU A 1 175 ? 5.082 0.124 -24.912 1.00 95.19 175 LEU A N 1
ATOM 1308 C CA . LEU A 1 175 ? 5.907 -0.804 -24.152 1.00 95.19 175 LEU A CA 1
ATOM 1309 C C . LEU A 1 175 ? 7.373 -0.350 -24.211 1.00 95.19 175 LEU A C 1
ATOM 1311 O O . LEU A 1 175 ? 7.890 -0.084 -25.297 1.00 95.19 175 LEU A O 1
ATOM 1315 N N . GLY A 1 176 ? 8.035 -0.279 -23.062 1.00 96.25 176 GLY A N 1
ATOM 1316 C CA . GLY A 1 176 ? 9.434 0.113 -22.931 1.00 96.25 176 GLY A CA 1
ATOM 1317 C C . GLY A 1 176 ? 10.217 -0.856 -22.052 1.00 96.25 176 GLY A C 1
ATOM 1318 O O . GLY A 1 176 ? 9.753 -1.257 -20.986 1.00 96.25 176 GLY A O 1
ATOM 1319 N N . LEU A 1 177 ? 11.417 -1.222 -22.495 1.00 97.12 177 LEU A N 1
ATOM 1320 C CA . LEU A 1 177 ? 12.448 -1.821 -21.655 1.00 97.12 177 LEU A CA 1
ATOM 1321 C C . LEU A 1 177 ? 13.277 -0.693 -21.053 1.00 97.12 177 LEU A C 1
ATOM 1323 O O . LEU A 1 177 ? 13.838 0.112 -21.797 1.00 97.12 177 LEU A O 1
ATOM 1327 N N . TRP A 1 178 ? 13.357 -0.644 -19.728 1.00 96.81 178 TRP A N 1
ATOM 1328 C CA . TRP A 1 178 ? 14.214 0.296 -19.014 1.00 96.81 178 TRP A CA 1
ATOM 1329 C C . TRP A 1 178 ? 15.372 -0.453 -18.368 1.00 96.81 178 TRP A C 1
ATOM 1331 O O . TRP A 1 178 ? 15.161 -1.500 -17.746 1.00 96.81 178 TRP A O 1
ATOM 1341 N N . LEU A 1 179 ? 1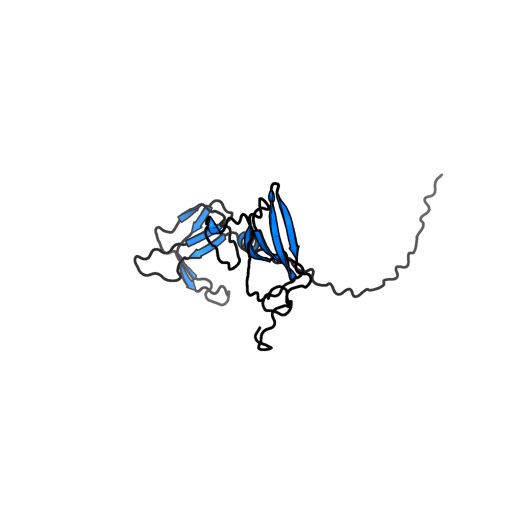6.574 0.103 -18.496 1.00 96.31 179 LEU A N 1
ATOM 1342 C CA . LEU A 1 179 ? 17.811 -0.413 -17.923 1.00 96.31 179 LEU A CA 1
ATOM 1343 C C . LEU A 1 179 ? 18.462 0.698 -17.105 1.00 96.31 179 LEU A C 1
ATOM 1345 O O . LEU A 1 179 ? 18.742 1.773 -17.622 1.00 96.31 179 LEU A O 1
ATOM 1349 N N . GLY A 1 180 ? 18.663 0.441 -15.820 1.00 95.31 180 GLY A N 1
ATOM 1350 C CA . GLY A 1 180 ? 19.294 1.370 -14.896 1.00 95.31 180 GLY A CA 1
ATOM 1351 C C . GLY A 1 180 ? 20.785 1.082 -14.793 1.00 95.31 180 GLY A C 1
ATOM 1352 O O . GLY A 1 180 ? 21.170 -0.017 -14.380 1.00 95.31 180 GLY A O 1
ATOM 1353 N N . GLY A 1 181 ? 21.602 2.060 -15.170 1.00 85.31 181 GLY A N 1
ATOM 1354 C CA . GLY A 1 181 ? 23.058 1.997 -15.166 1.00 85.31 181 GLY A CA 1
ATOM 1355 C C . GLY A 1 181 ? 23.706 2.645 -13.933 1.00 85.31 181 GLY A C 1
ATOM 1356 O O . GLY A 1 181 ? 23.031 3.209 -13.065 1.00 85.31 181 GLY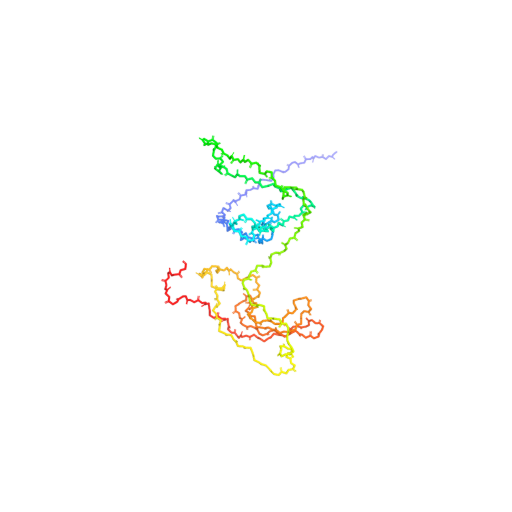 A O 1
ATOM 1357 N N . PRO A 1 182 ? 25.044 2.571 -13.821 1.00 81.31 182 PRO A N 1
ATOM 1358 C CA . PRO A 1 182 ? 25.796 3.273 -12.785 1.00 81.31 182 PRO A CA 1
ATOM 1359 C C . PRO A 1 182 ? 25.505 4.781 -12.798 1.00 81.31 182 PRO A C 1
ATOM 1361 O O . PRO A 1 182 ? 25.349 5.381 -13.853 1.00 81.31 182 PRO A O 1
ATOM 1364 N N . GLY A 1 183 ? 25.446 5.410 -11.622 1.00 83.19 183 GLY A N 1
ATOM 1365 C CA . GLY A 1 183 ? 25.180 6.853 -11.518 1.00 83.19 183 GLY A CA 1
ATOM 1366 C C . GLY A 1 183 ? 23.717 7.261 -11.735 1.00 83.19 183 GLY A C 1
ATOM 1367 O O . GLY A 1 183 ? 23.423 8.453 -11.685 1.00 83.19 183 GLY A O 1
ATOM 1368 N N . GLY A 1 184 ? 22.807 6.297 -11.918 1.00 87.31 184 GLY A N 1
ATOM 1369 C CA . GLY A 1 184 ? 21.366 6.535 -12.040 1.00 87.31 184 GLY A CA 1
ATOM 1370 C C . GLY A 1 184 ? 20.900 6.925 -13.445 1.00 87.31 184 GLY A C 1
ATOM 1371 O O . GLY A 1 184 ? 19.788 7.439 -13.597 1.00 87.31 184 GLY A O 1
ATOM 1372 N N . GLU A 1 185 ? 21.741 6.703 -14.459 1.00 92.56 185 GLU A N 1
ATOM 1373 C CA . GLU A 1 185 ? 21.360 6.811 -15.867 1.00 92.56 185 GLU A CA 1
ATOM 1374 C C . GLU A 1 185 ? 20.356 5.710 -16.236 1.00 92.56 185 GLU A C 1
ATOM 1376 O O . GLU A 1 185 ? 20.459 4.577 -15.761 1.00 92.56 185 GLU A O 1
ATOM 1381 N N . ILE A 1 186 ? 19.371 6.049 -17.073 1.00 95.31 186 ILE A N 1
ATOM 1382 C CA . ILE A 1 186 ? 18.327 5.120 -17.509 1.00 95.31 186 ILE A CA 1
ATOM 1383 C C . ILE A 1 186 ? 18.329 5.043 -19.032 1.00 95.31 186 ILE A C 1
ATOM 1385 O O . ILE A 1 186 ? 17.881 5.977 -19.701 1.00 95.31 186 ILE A O 1
ATOM 1389 N N . ASP A 1 187 ? 18.731 3.893 -19.562 1.00 95.44 187 ASP A N 1
ATOM 1390 C CA . ASP A 1 187 ? 18.570 3.565 -20.974 1.00 95.44 187 ASP A CA 1
ATOM 1391 C C . ASP A 1 187 ? 17.172 3.001 -21.224 1.00 95.44 187 ASP A C 1
ATOM 1393 O O . ASP A 1 187 ? 16.685 2.132 -20.492 1.00 95.44 187 ASP A O 1
ATOM 1397 N N . LYS A 1 188 ? 16.516 3.482 -22.284 1.00 95.75 188 LYS A N 1
ATOM 1398 C CA . LYS A 1 188 ? 15.167 3.048 -22.662 1.00 95.75 188 LYS A CA 1
ATOM 1399 C C . LYS A 1 188 ? 15.126 2.581 -24.107 1.00 95.75 188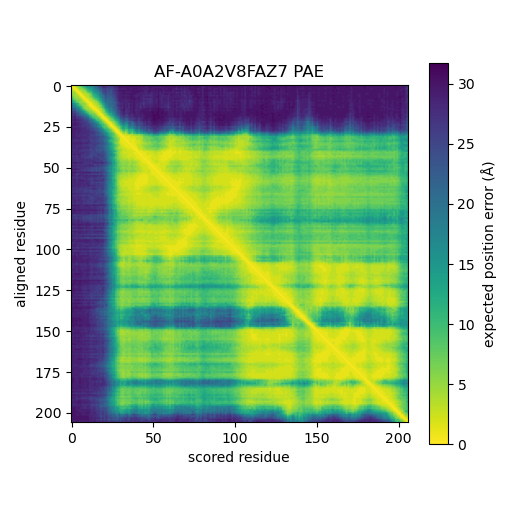 LYS A C 1
ATOM 1401 O O . LYS A 1 188 ? 15.448 3.337 -25.020 1.00 95.75 188 LYS A O 1
ATOM 1406 N N . VAL A 1 189 ? 14.632 1.366 -24.318 1.00 96.19 189 VAL A N 1
ATOM 1407 C CA . VAL A 1 189 ? 14.273 0.851 -25.646 1.00 96.19 189 VAL A CA 1
ATOM 1408 C C . VAL A 1 189 ? 12.762 0.725 -25.702 1.00 96.19 189 VAL A C 1
ATOM 1410 O O . VAL A 1 189 ? 12.166 0.018 -24.893 1.00 96.19 189 VAL A O 1
ATOM 1413 N N . ARG A 1 190 ? 12.127 1.429 -26.638 1.00 96.50 190 ARG A N 1
ATOM 1414 C CA . ARG A 1 190 ? 10.668 1.572 -26.689 1.00 96.50 190 ARG A CA 1
ATOM 1415 C C . ARG A 1 190 ? 10.115 0.999 -27.982 1.00 96.50 190 ARG A C 1
ATOM 1417 O O . ARG A 1 190 ? 10.722 1.149 -29.039 1.00 96.50 190 ARG A O 1
ATOM 1424 N N . ALA A 1 191 ? 8.949 0.370 -27.897 1.00 94.94 191 ALA A N 1
ATOM 1425 C CA . ALA A 1 191 ? 8.196 -0.033 -29.071 1.00 94.94 191 ALA A CA 1
ATOM 1426 C C . ALA A 1 191 ? 7.740 1.205 -29.858 1.00 94.94 191 ALA A C 1
ATOM 1428 O O . ALA A 1 191 ? 7.343 2.214 -29.276 1.00 94.94 191 ALA A O 1
ATOM 1429 N N . GLU A 1 192 ? 7.748 1.118 -31.187 1.00 95.44 192 GLU A N 1
ATOM 1430 C CA . GLU A 1 192 ? 7.330 2.229 -32.053 1.00 95.44 192 GLU A CA 1
ATOM 1431 C C . GLU A 1 192 ? 5.844 2.574 -31.861 1.00 95.44 192 GLU A C 1
ATOM 1433 O O . GLU A 1 192 ? 5.445 3.743 -31.795 1.00 95.44 192 GLU A O 1
ATOM 1438 N N . THR A 1 193 ? 5.021 1.532 -31.726 1.00 93.19 193 THR A N 1
ATOM 1439 C CA . THR A 1 193 ? 3.564 1.634 -31.619 1.00 93.19 193 THR A CA 1
ATOM 1440 C C . THR A 1 193 ? 3.108 1.372 -30.187 1.00 93.19 193 THR A C 1
ATOM 1442 O O . THR A 1 193 ? 3.640 0.497 -29.503 1.00 93.19 193 THR A O 1
ATOM 1445 N N . ALA A 1 194 ? 2.101 2.124 -29.740 1.00 90.69 194 ALA A N 1
ATOM 1446 C CA . ALA A 1 194 ? 1.438 1.879 -28.466 1.00 90.69 194 ALA A CA 1
ATOM 1447 C C . ALA A 1 194 ? 0.762 0.500 -28.446 1.00 90.69 194 ALA A C 1
ATOM 1449 O O . ALA A 1 194 ? 0.330 -0.017 -29.483 1.00 90.69 194 ALA A O 1
ATOM 1450 N N . LEU A 1 195 ? 0.643 -0.093 -27.258 1.00 88.50 195 LEU A N 1
ATOM 1451 C CA . LEU A 1 195 ? -0.142 -1.309 -27.103 1.00 88.50 195 LEU A CA 1
ATOM 1452 C C . LEU A 1 195 ? -1.599 -1.030 -27.474 1.00 88.50 195 LEU A C 1
ATOM 1454 O O . LEU A 1 195 ? -2.153 0.026 -27.165 1.00 88.50 195 LEU A O 1
ATOM 1458 N N . ARG A 1 196 ? -2.233 -2.003 -28.129 1.00 85.56 196 ARG A N 1
ATOM 1459 C CA . ARG A 1 196 ? -3.662 -1.911 -28.416 1.00 85.56 196 ARG A CA 1
ATOM 1460 C C . ARG A 1 196 ? -4.422 -1.952 -27.091 1.00 85.56 196 ARG A C 1
ATOM 1462 O O . ARG A 1 196 ? -4.176 -2.884 -26.321 1.00 85.56 196 ARG A O 1
ATOM 1469 N N . PRO A 1 197 ? -5.330 -0.997 -26.832 1.00 76.44 197 PRO A N 1
ATOM 1470 C CA . PRO A 1 197 ? -6.179 -1.057 -25.655 1.00 76.44 197 PRO A CA 1
ATOM 1471 C C . PRO A 1 197 ? -6.956 -2.373 -25.634 1.00 76.44 197 PRO A C 1
ATOM 1473 O O . PRO A 1 197 ? -7.340 -2.898 -26.687 1.00 76.44 197 PRO A O 1
ATOM 1476 N N . TRP A 1 198 ? -7.144 -2.936 -24.444 1.00 76.44 198 TRP A N 1
ATOM 1477 C CA . TRP A 1 198 ? -7.901 -4.171 -24.309 1.00 76.44 198 TRP A CA 1
ATOM 1478 C C . TRP A 1 198 ? -9.382 -3.924 -24.615 1.00 76.44 198 TRP A C 1
ATOM 1480 O O . TRP A 1 198 ? -10.015 -3.090 -23.979 1.00 76.44 198 TRP A O 1
ATOM 1490 N N . VAL A 1 199 ? -9.935 -4.681 -25.564 1.00 71.69 199 VAL A N 1
ATOM 1491 C CA . VAL A 1 199 ? -11.365 -4.666 -25.890 1.00 71.69 199 VAL A CA 1
ATOM 1492 C C . VAL A 1 199 ? -11.969 -5.995 -25.429 1.00 71.69 199 VAL A C 1
ATOM 1494 O O . VAL A 1 199 ? -11.469 -7.045 -25.849 1.00 71.69 199 VAL A O 1
ATOM 1497 N N . PRO A 1 200 ? -13.027 -5.990 -24.593 1.00 67.69 200 PRO A N 1
ATOM 1498 C CA . PRO A 1 200 ? -13.720 -7.213 -24.212 1.00 67.69 200 PRO A CA 1
ATOM 1499 C C . PRO A 1 200 ? -14.212 -7.972 -25.447 1.00 67.69 200 PRO A C 1
ATOM 1501 O O . PRO A 1 200 ? -14.743 -7.381 -26.386 1.00 67.69 200 PRO A O 1
ATOM 1504 N N . SER A 1 201 ? -14.104 -9.299 -25.430 1.00 70.00 201 SER A N 1
ATOM 1505 C CA . SER A 1 201 ? -14.645 -10.155 -26.493 1.00 70.00 201 SER A CA 1
ATOM 1506 C C . SER A 1 201 ? -16.179 -10.116 -26.583 1.00 70.00 201 SER A C 1
ATOM 1508 O O . SER A 1 201 ? -16.733 -10.494 -27.613 1.00 70.00 201 SER A O 1
ATOM 1510 N N . ILE A 1 202 ? -16.865 -9.641 -25.535 1.00 70.38 202 ILE A N 1
ATOM 1511 C CA . ILE A 1 202 ? -18.321 -9.463 -25.478 1.00 70.38 202 ILE A CA 1
ATOM 1512 C C . ILE A 1 202 ? -18.629 -7.972 -25.248 1.00 70.38 202 ILE A C 1
ATOM 1514 O O . ILE A 1 202 ? -18.347 -7.460 -24.162 1.00 70.38 202 ILE A O 1
ATOM 1518 N N . PRO A 1 203 ? -19.218 -7.259 -26.226 1.00 61.44 203 PRO A N 1
ATOM 1519 C CA . PRO A 1 203 ? -19.638 -5.871 -26.042 1.00 61.44 203 PRO A CA 1
ATOM 1520 C C . PRO A 1 203 ? -20.693 -5.739 -24.929 1.00 61.44 203 PRO A C 1
ATOM 1522 O O . PRO A 1 203 ? -21.693 -6.452 -24.946 1.00 61.44 203 PRO A O 1
ATOM 1525 N N . GLY A 1 204 ? -20.494 -4.813 -23.982 1.00 59.03 204 GLY A N 1
ATOM 1526 C CA . GLY A 1 204 ? -21.469 -4.486 -22.926 1.00 59.03 204 GLY A CA 1
ATOM 1527 C C . GLY A 1 204 ? -21.252 -5.158 -21.563 1.00 59.03 204 GLY A C 1
ATOM 1528 O O . GLY A 1 204 ? -22.020 -4.898 -20.644 1.00 59.03 204 GLY A O 1
ATOM 1529 N N . ALA A 1 205 ? -20.212 -5.982 -21.408 1.00 54.31 205 ALA A N 1
ATOM 1530 C CA . ALA A 1 205 ? -19.757 -6.472 -20.107 1.00 54.31 205 ALA A CA 1
ATOM 1531 C C . ALA A 1 205 ? -18.665 -5.536 -19.556 1.00 54.31 205 ALA A C 1
ATOM 1533 O O . ALA A 1 205 ? -17.473 -5.802 -19.710 1.00 54.31 205 ALA A O 1
ATOM 1534 N N . ALA A 1 206 ? -19.076 -4.402 -18.995 1.00 51.06 206 ALA A N 1
ATOM 1535 C CA . ALA A 1 206 ? -18.218 -3.446 -18.301 1.00 51.06 206 ALA A CA 1
ATOM 1536 C C . ALA A 1 206 ? -18.977 -2.884 -17.097 1.00 51.06 206 ALA A C 1
ATOM 1538 O O . ALA A 1 206 ? -20.154 -2.504 -17.292 1.00 51.06 206 ALA A O 1
#

Solvent-accessible surface area (backbone atoms only — not comparable to full-atom values): 13724 Å² total; per-residue (Å²): 142,84,83,87,79,86,80,86,80,87,76,86,80,85,81,79,82,75,87,68,76,78,70,75,71,83,71,76,75,73,51,72,66,59,53,50,59,73,62,49,60,48,71,50,60,82,59,95,77,78,60,96,90,59,88,82,49,75,51,67,31,20,82,45,70,58,46,77,48,73,51,61,49,80,76,37,84,55,71,49,87,92,56,94,28,64,38,69,43,81,48,94,51,93,80,45,46,78,43,80,38,40,75,68,86,78,88,80,76,94,80,87,86,78,81,92,51,77,91,74,65,77,88,69,94,81,84,87,86,82,92,81,76,45,40,45,77,22,76,82,35,80,84,23,40,83,62,88,52,66,43,78,77,50,68,57,64,39,87,88,60,33,32,44,36,32,39,29,36,38,55,83,37,24,45,28,44,41,39,30,43,84,97,42,44,72,52,75,53,64,50,94,60,53,59,74,55,51,72,72,95,54,89,84,80,114

Secondary structure (DSSP, 8-state):
---------------------------PPPPHHHHHHHHSEEEEES-S---TT----EEEEESSSEEEE--EEEEE----TTTT--EEEEPP-TT-EEEE--------S--------GGGS--S-----------TT-TTSTT-----S-EEEEEEEETTTTEEEEEEE-TTSEEEEEEE-GGG-EEEEEEEEEPPPP--SSTT--

Radius of gyration: 29.17 Å; Cα contacts (8 Å, |Δi|>4): 261; chains: 1; bounding box: 63×97×62 Å

Sequence (206 aa):
MSKMRTFVLSGLIVGAAAVGGRAQQPQTPISAQEGLDRMGIVGYADRMTGQPGDVVRFMVSTAAPRYRAEIVRMIHGDANPRGPGIKETVVETPANGEYNGRRQALPLGSHVAVPDHPALRLSGSFTLTAWIAPTRHDPRAPGGNTPDGDQGILTKWSARDHTGYGLFIENDGRLGLWLGGPGGEIDKVRAETALRPWVPSIPGAA